Protein AF-A0A8S2X4U3-F1 (afdb_monomer_lite)

Structure (mmCIF, N/CA/C/O backbone):
data_AF-A0A8S2X4U3-F1
#
_entry.id   AF-A0A8S2X4U3-F1
#
loop_
_atom_site.group_PDB
_atom_site.id
_atom_site.type_symbol
_atom_site.label_atom_id
_atom_site.label_alt_id
_atom_site.label_comp_id
_atom_site.label_asym_id
_atom_site.label_entity_id
_atom_site.label_seq_id
_atom_site.pdbx_PDB_ins_code
_atom_site.Cartn_x
_atom_site.Cartn_y
_atom_site.Cartn_z
_atom_site.occupancy
_atom_site.B_iso_or_equiv
_atom_site.auth_seq_id
_atom_site.auth_comp_id
_atom_site.auth_asym_id
_atom_site.auth_atom_id
_atom_site.pdbx_PDB_model_num
ATOM 1 N N . ASP A 1 1 ? -10.981 -3.309 42.637 1.00 49.47 1 ASP A N 1
ATOM 2 C CA . ASP A 1 1 ? -11.668 -2.061 42.258 1.00 49.47 1 ASP A CA 1
ATOM 3 C C . ASP A 1 1 ? -12.015 -1.235 43.477 1.00 49.47 1 ASP A C 1
ATOM 5 O O . ASP A 1 1 ? -12.555 -1.769 44.438 1.00 49.47 1 ASP A O 1
ATOM 9 N N . ARG A 1 2 ? -11.637 0.047 43.474 1.00 58.66 2 ARG A N 1
ATOM 10 C CA . ARG A 1 2 ? -11.998 0.990 44.538 1.00 58.66 2 ARG A CA 1
ATOM 11 C C . ARG A 1 2 ? -13.385 1.546 44.225 1.00 58.66 2 ARG A C 1
ATOM 13 O O . ARG A 1 2 ? -13.515 2.411 43.364 1.00 58.66 2 ARG A O 1
ATOM 20 N N . LEU A 1 3 ? -14.415 1.028 44.898 1.00 64.56 3 LEU A N 1
ATOM 21 C CA . LEU A 1 3 ? -15.796 1.509 44.757 1.00 64.56 3 LEU A CA 1
ATOM 22 C C . LEU A 1 3 ? -15.982 2.922 45.342 1.00 64.56 3 LEU A C 1
ATOM 24 O O . LEU A 1 3 ? -17.054 3.493 45.197 1.00 64.56 3 LEU A O 1
ATOM 28 N N . ASP A 1 4 ? -14.954 3.525 45.944 1.00 69.25 4 ASP A N 1
ATOM 29 C CA . ASP A 1 4 ? -14.951 4.832 46.621 1.00 69.25 4 ASP A CA 1
ATOM 30 C C . ASP A 1 4 ? -15.631 5.975 45.842 1.00 69.25 4 ASP A C 1
ATOM 32 O O . ASP A 1 4 ? -16.212 6.872 46.448 1.00 69.25 4 ASP A O 1
ATOM 36 N N . ALA A 1 5 ? -15.600 5.944 44.505 1.00 74.06 5 ALA A N 1
ATOM 37 C CA . ALA A 1 5 ? -16.195 6.978 43.652 1.00 74.06 5 ALA A CA 1
ATOM 38 C C . ALA A 1 5 ? -17.676 6.738 43.284 1.00 74.06 5 ALA A C 1
ATOM 40 O O . ALA A 1 5 ? -18.306 7.594 42.660 1.00 74.06 5 ALA A O 1
ATOM 41 N N . ILE A 1 6 ? -18.248 5.585 43.644 1.00 79.31 6 ILE A N 1
ATOM 42 C CA . ILE A 1 6 ? -19.648 5.251 43.362 1.00 79.31 6 ILE A CA 1
ATOM 43 C C . ILE A 1 6 ? -20.561 5.923 44.386 1.00 79.31 6 ILE A C 1
ATOM 45 O O . ILE A 1 6 ? -20.347 5.815 45.592 1.00 79.31 6 ILE A O 1
ATOM 49 N N . VAL A 1 7 ? -21.619 6.580 43.912 1.00 83.19 7 VAL A N 1
ATOM 50 C CA . VAL A 1 7 ? -22.637 7.199 44.767 1.00 83.19 7 VAL A CA 1
ATOM 51 C C . VAL A 1 7 ? -23.973 6.496 44.582 1.00 83.19 7 VAL A C 1
ATOM 53 O O . VAL A 1 7 ? -24.470 6.374 43.464 1.00 83.19 7 VAL A O 1
ATOM 56 N N . TYR A 1 8 ? -24.589 6.098 45.694 1.00 87.56 8 TYR A N 1
ATOM 57 C CA . TYR A 1 8 ? -25.907 5.472 45.694 1.00 87.56 8 TYR A CA 1
ATOM 58 C C . TYR A 1 8 ? -26.995 6.483 46.001 1.00 87.56 8 TYR A C 1
ATOM 60 O O . TYR A 1 8 ? -27.022 7.098 47.065 1.00 87.56 8 TYR A O 1
ATOM 68 N N . ALA A 1 9 ? -27.914 6.622 45.058 1.00 86.00 9 ALA A N 1
ATOM 69 C CA . ALA A 1 9 ? -29.051 7.512 45.143 1.00 86.00 9 ALA A CA 1
ATOM 70 C C . ALA A 1 9 ? -30.348 6.701 45.233 1.00 86.00 9 ALA A C 1
ATOM 72 O O . ALA A 1 9 ? -30.702 5.961 44.316 1.00 86.00 9 ALA A O 1
ATOM 73 N N . PHE A 1 10 ? -31.078 6.863 46.332 1.00 86.75 10 PHE A N 1
ATOM 74 C CA . PHE A 1 10 ? -32.291 6.108 46.613 1.00 86.75 10 PHE A CA 1
ATOM 75 C C . PHE A 1 10 ? -33.521 6.948 46.291 1.00 86.75 10 PHE A C 1
ATOM 77 O O . PHE A 1 10 ? -33.776 7.982 46.912 1.00 86.75 10 PHE A O 1
ATOM 84 N N . THR A 1 11 ? -34.301 6.491 45.315 1.00 83.31 11 THR A N 1
ATOM 85 C CA . THR A 1 11 ? -35.554 7.138 44.912 1.00 83.31 11 THR A CA 1
ATOM 86 C C . THR A 1 11 ? -36.752 6.439 45.549 1.00 83.31 11 THR A C 1
ATOM 88 O O . THR A 1 11 ? -36.689 5.249 45.854 1.00 83.31 11 THR A O 1
ATOM 91 N N . LYS A 1 12 ? -37.862 7.165 45.742 1.00 75.81 12 LYS A N 1
ATOM 92 C CA . LYS A 1 12 ? -39.136 6.618 46.266 1.00 75.81 12 LYS A CA 1
ATOM 93 C C . LYS A 1 12 ? -39.072 6.093 47.714 1.00 75.81 12 LYS A C 1
ATOM 95 O O . LYS A 1 12 ? -39.878 5.251 48.108 1.00 75.81 12 LYS A O 1
ATOM 100 N N . TYR A 1 13 ? -38.143 6.599 48.524 1.00 74.00 13 TYR A N 1
ATOM 101 C CA . TYR A 1 13 ? -38.087 6.326 49.963 1.00 74.00 13 TYR A CA 1
ATOM 102 C C . TYR A 1 13 ? -38.696 7.480 50.755 1.00 74.00 13 TYR A C 1
ATOM 104 O O . TYR A 1 13 ? -38.438 8.642 50.458 1.00 74.00 13 TYR A O 1
ATOM 112 N N . SER A 1 14 ? -39.472 7.164 51.795 1.00 69.75 14 SER A N 1
ATOM 113 C CA . SER A 1 14 ? -39.938 8.190 52.727 1.00 69.75 14 SER A CA 1
ATOM 114 C C . SER A 1 14 ? -38.778 8.724 53.574 1.00 69.75 14 SER A C 1
ATOM 116 O O . SER A 1 14 ? -37.842 7.994 53.927 1.00 69.75 14 SER A O 1
ATOM 118 N N . GLU A 1 15 ? -38.859 9.998 53.963 1.00 67.19 15 GLU A N 1
ATOM 119 C CA . GLU A 1 15 ? -37.852 10.644 54.820 1.00 67.19 15 GLU A CA 1
ATOM 120 C C . GLU A 1 15 ? -37.625 9.882 56.136 1.00 67.19 15 GLU A C 1
ATOM 122 O O . GLU A 1 15 ? -36.499 9.784 56.615 1.00 67.19 15 GLU A O 1
ATOM 127 N N . LYS A 1 16 ? -38.665 9.222 56.658 1.00 70.19 16 LYS A N 1
ATOM 128 C CA . LYS A 1 16 ? -38.622 8.466 57.920 1.00 70.19 16 LYS A CA 1
ATOM 129 C C . LYS A 1 16 ? -37.945 7.091 57.832 1.00 70.19 16 LYS A C 1
ATOM 131 O O . LYS A 1 16 ? -37.655 6.505 58.868 1.00 70.19 16 LYS A O 1
ATOM 136 N N . LYS A 1 17 ? -37.713 6.536 56.635 1.00 79.31 17 LYS A N 1
ATOM 137 C CA . LYS A 1 17 ? -37.078 5.212 56.489 1.00 79.31 17 LYS A CA 1
ATOM 138 C C . LYS A 1 17 ? -35.558 5.310 56.602 1.00 79.31 17 LYS A C 1
ATOM 140 O O . LYS A 1 17 ? -34.937 6.046 55.837 1.00 79.31 17 LYS A O 1
ATOM 145 N N . ASN A 1 18 ? -34.953 4.542 57.503 1.00 87.50 18 ASN A N 1
ATOM 146 C CA . ASN A 1 18 ? -33.501 4.399 57.573 1.00 87.50 18 ASN A CA 1
ATOM 147 C C . ASN A 1 18 ? -33.037 3.388 56.507 1.00 87.50 18 ASN A C 1
ATOM 149 O O . ASN A 1 18 ? -33.347 2.204 56.602 1.00 87.50 18 ASN A O 1
ATOM 153 N N . ILE A 1 19 ? -32.344 3.867 55.470 1.00 89.44 19 ILE A N 1
ATOM 154 C CA . ILE A 1 19 ? -31.919 3.033 54.335 1.00 89.44 19 ILE A CA 1
ATOM 155 C C . ILE A 1 19 ? -30.777 2.099 54.732 1.00 89.44 19 ILE A C 1
ATOM 157 O O . ILE A 1 19 ? -30.810 0.930 54.358 1.00 89.44 19 ILE A O 1
ATOM 161 N N . ASN A 1 20 ? -29.825 2.577 55.533 1.00 92.62 20 ASN A N 1
ATOM 162 C CA . ASN A 1 20 ? -28.733 1.756 56.050 1.00 92.62 20 ASN A CA 1
ATOM 163 C C . ASN A 1 20 ? -29.271 0.544 56.835 1.00 92.62 20 ASN A C 1
ATOM 165 O O . ASN A 1 20 ? -28.846 -0.586 56.591 1.00 92.62 20 ASN A O 1
ATOM 169 N N . ALA A 1 21 ? -30.286 0.752 57.682 1.00 91.12 21 ALA A N 1
ATOM 170 C CA . ALA A 1 21 ? -30.945 -0.337 58.407 1.00 91.12 21 ALA A CA 1
ATOM 171 C C . ALA A 1 21 ? -31.586 -1.362 57.452 1.00 91.12 21 ALA A C 1
ATOM 173 O O . ALA A 1 21 ? -31.365 -2.559 57.596 1.00 91.12 21 ALA A O 1
ATOM 174 N N . VAL A 1 22 ? -32.300 -0.899 56.418 1.00 91.75 22 VAL A N 1
ATOM 175 C CA . VAL A 1 22 ? -32.917 -1.784 55.410 1.00 91.75 22 VAL A CA 1
ATOM 176 C C . VAL A 1 22 ? -31.867 -2.612 54.663 1.00 91.75 22 VAL A C 1
ATOM 178 O O . VAL A 1 22 ? -32.059 -3.808 54.458 1.00 91.75 22 VAL A O 1
ATOM 181 N N . LEU A 1 23 ? -30.757 -1.999 54.249 1.00 93.69 23 LEU A N 1
ATOM 182 C CA . LEU A 1 23 ? -29.677 -2.697 53.547 1.00 93.69 23 LEU A CA 1
ATOM 183 C C . LEU A 1 23 ? -28.989 -3.730 54.451 1.00 93.69 23 LEU A C 1
ATOM 185 O O . LEU A 1 23 ? -28.717 -4.851 54.017 1.00 93.69 23 LEU A O 1
ATOM 189 N N . THR A 1 24 ? -28.776 -3.377 55.718 1.00 94.94 24 THR A N 1
ATOM 190 C CA . THR A 1 24 ? -28.221 -4.274 56.739 1.00 94.94 24 THR A CA 1
ATOM 191 C C . THR A 1 24 ? -29.142 -5.468 56.986 1.00 94.94 24 THR A C 1
ATOM 193 O O . THR A 1 24 ? -28.682 -6.611 57.023 1.00 94.94 24 THR A O 1
ATOM 196 N N . ASP A 1 25 ? -30.454 -5.238 57.056 1.00 94.44 25 ASP A N 1
ATOM 197 C CA . ASP A 1 25 ? -31.447 -6.303 57.185 1.00 94.44 25 ASP A CA 1
ATOM 198 C C . ASP A 1 25 ? -31.447 -7.230 55.967 1.00 94.44 25 ASP A C 1
ATOM 200 O O . ASP A 1 25 ? -31.465 -8.450 56.126 1.00 94.44 25 ASP A O 1
ATOM 204 N N . ILE A 1 26 ? -31.362 -6.684 54.748 1.00 92.62 26 ILE A N 1
ATOM 205 C CA . ILE A 1 26 ? -31.245 -7.488 53.521 1.00 92.62 26 ILE A CA 1
ATOM 206 C C . ILE A 1 26 ? -29.993 -8.372 53.578 1.00 92.62 26 ILE A C 1
ATOM 208 O O . ILE A 1 26 ? -30.076 -9.572 53.293 1.00 92.62 26 ILE A O 1
ATOM 212 N N . LYS A 1 27 ? -28.846 -7.815 53.986 1.00 93.50 27 LYS A N 1
ATOM 213 C CA . LYS A 1 27 ? -27.595 -8.572 54.129 1.00 93.50 27 LYS A CA 1
ATOM 214 C C . LYS A 1 27 ? -27.745 -9.710 55.144 1.00 93.50 27 LYS A C 1
ATOM 216 O O . LYS A 1 27 ? -27.422 -10.855 54.836 1.00 93.50 27 LYS A O 1
ATOM 221 N N . ASN A 1 28 ? -28.307 -9.425 56.315 1.00 92.94 28 ASN A N 1
ATOM 222 C CA . ASN A 1 28 ? -28.411 -10.388 57.413 1.00 92.94 28 ASN A CA 1
ATOM 223 C C . ASN A 1 28 ? -29.470 -11.473 57.188 1.00 92.94 28 ASN A C 1
ATOM 225 O O . ASN A 1 28 ? -29.228 -12.646 57.476 1.00 92.94 28 ASN A O 1
ATOM 229 N N . TRP A 1 29 ? -30.644 -11.100 56.683 1.00 91.75 29 TRP A N 1
ATOM 230 C CA . TRP A 1 29 ? -31.788 -12.007 56.592 1.00 91.75 29 TRP A CA 1
ATOM 231 C C . TRP A 1 29 ? -31.897 -12.729 55.257 1.00 91.75 29 TRP A C 1
ATOM 233 O O . TRP A 1 29 ? -32.472 -13.816 55.225 1.00 91.75 29 TRP A O 1
ATOM 243 N N . LYS A 1 30 ? -31.343 -12.163 54.179 1.00 90.75 30 LYS A N 1
ATOM 244 C CA . LYS A 1 30 ? -31.412 -12.749 52.837 1.00 90.75 30 LYS A CA 1
ATOM 245 C C . LYS A 1 30 ? -30.048 -13.231 52.361 1.00 90.75 30 LYS A C 1
ATOM 247 O O . LYS A 1 30 ? -29.877 -14.421 52.139 1.00 90.75 30 LYS A O 1
ATOM 252 N N . VAL A 1 31 ? -29.068 -12.334 52.262 1.00 90.50 31 VAL A N 1
ATOM 253 C CA . VAL A 1 31 ? -27.769 -12.653 51.637 1.00 90.50 31 VAL A CA 1
ATOM 254 C C . VAL A 1 31 ? -26.974 -13.669 52.452 1.00 90.50 31 VAL A C 1
ATOM 256 O O . VAL A 1 31 ? -26.500 -14.653 51.904 1.00 90.50 31 VAL A O 1
ATOM 259 N N . ASN A 1 32 ? -26.889 -13.503 53.773 1.00 90.69 32 ASN A N 1
ATOM 260 C CA . ASN A 1 32 ? -26.143 -14.434 54.628 1.00 90.69 32 ASN A CA 1
ATOM 261 C C . ASN A 1 32 ? -26.774 -15.835 54.717 1.00 90.69 32 ASN A C 1
ATOM 263 O O . ASN A 1 32 ? -26.093 -16.776 55.127 1.00 90.69 32 ASN A O 1
ATOM 267 N N . LYS A 1 33 ? -28.058 -15.971 54.356 1.00 91.00 33 LYS A N 1
ATOM 268 C CA . LYS A 1 33 ? -28.815 -17.231 54.415 1.00 91.00 33 LYS A CA 1
ATOM 269 C C . LYS A 1 33 ? -28.947 -17.933 53.062 1.00 91.00 33 LYS A C 1
ATOM 271 O O . LYS A 1 33 ? -29.319 -19.101 53.038 1.00 91.00 33 LYS A O 1
ATOM 276 N N . ASP A 1 34 ? -28.649 -17.245 51.963 1.00 92.62 34 ASP A N 1
ATOM 277 C CA . ASP A 1 34 ? -28.717 -17.774 50.603 1.00 92.62 34 ASP A CA 1
ATOM 278 C C . ASP A 1 34 ? -27.299 -18.010 50.062 1.00 92.62 34 ASP A C 1
ATOM 280 O O . ASP A 1 34 ? -26.525 -17.074 49.850 1.00 92.62 34 ASP A O 1
ATOM 284 N N . GLN A 1 35 ? -26.955 -19.282 49.845 1.00 88.94 35 GLN A N 1
ATOM 285 C CA . GLN A 1 35 ? -25.628 -19.704 49.391 1.00 88.94 35 GLN A CA 1
ATOM 286 C C . GLN A 1 35 ? -25.244 -19.071 48.043 1.00 88.94 35 GLN A C 1
ATOM 288 O O . GLN A 1 35 ? -24.089 -18.683 47.870 1.00 88.94 35 GLN A O 1
ATOM 293 N N . LEU A 1 36 ? -26.195 -18.947 47.109 1.00 86.38 36 LEU A N 1
ATOM 294 C CA . LEU A 1 36 ? -25.939 -18.421 45.767 1.00 86.38 36 LEU A CA 1
ATOM 295 C C . LEU A 1 36 ? -25.619 -16.926 45.835 1.00 86.38 36 LEU A C 1
ATOM 297 O O . LEU A 1 36 ? -24.610 -16.486 45.285 1.00 86.38 36 LEU A O 1
ATOM 301 N N . LEU A 1 37 ? -26.414 -16.160 46.588 1.00 84.69 37 LEU A N 1
ATOM 302 C CA . LEU A 1 37 ? -26.177 -14.724 46.779 1.00 84.69 37 LEU A CA 1
ATOM 303 C C . LEU A 1 37 ? -24.886 -14.444 47.546 1.00 84.69 37 LEU A C 1
ATOM 305 O O . LEU A 1 37 ? -24.194 -13.475 47.252 1.00 84.69 37 LEU A O 1
ATOM 309 N N . ARG A 1 38 ? -24.544 -15.288 48.523 1.00 88.88 38 ARG A N 1
ATOM 310 C CA . ARG A 1 38 ? -23.300 -15.153 49.286 1.00 88.88 38 ARG A CA 1
ATOM 311 C C . ARG A 1 38 ? -22.058 -15.448 48.442 1.00 88.88 38 ARG A C 1
ATOM 313 O O . ARG A 1 38 ? -21.001 -14.886 48.717 1.00 88.88 38 ARG A O 1
ATOM 320 N N . SER A 1 39 ? -22.175 -16.332 47.450 1.00 88.00 39 SER A N 1
ATOM 321 C CA . SER A 1 39 ? -21.083 -16.650 46.523 1.00 88.00 39 SER A CA 1
ATOM 322 C C . SER A 1 39 ? -20.874 -15.605 45.423 1.00 88.00 39 SER A C 1
ATOM 324 O O . SER A 1 39 ? -19.800 -15.573 44.825 1.00 88.00 39 SER A O 1
ATOM 326 N N . ASP A 1 40 ? -21.854 -14.729 45.181 1.00 88.25 40 ASP A N 1
ATOM 327 C CA . ASP A 1 40 ? -21.722 -13.609 44.248 1.00 88.25 40 ASP A CA 1
ATOM 328 C C . ASP A 1 40 ? -20.910 -12.475 44.892 1.00 88.25 40 ASP A C 1
ATOM 330 O O . ASP A 1 40 ? -21.427 -11.593 45.584 1.00 88.25 40 ASP A O 1
ATOM 334 N N . THR A 1 41 ? -19.596 -12.520 44.684 1.00 87.56 41 THR A N 1
ATOM 335 C CA . THR A 1 41 ? -18.650 -11.562 45.262 1.00 87.56 41 THR A CA 1
ATOM 336 C C . THR A 1 41 ? -18.918 -10.132 44.806 1.00 87.56 41 THR A C 1
ATOM 338 O O . THR A 1 41 ? -18.810 -9.216 45.618 1.00 87.56 41 THR A O 1
ATOM 341 N N . ALA A 1 42 ? -19.322 -9.926 43.549 1.00 82.06 42 ALA A N 1
ATOM 342 C CA . ALA A 1 42 ? -19.619 -8.602 43.016 1.00 82.06 42 ALA A CA 1
ATOM 343 C C . ALA A 1 42 ? -20.845 -7.999 43.709 1.00 82.06 42 ALA A C 1
ATOM 345 O O . ALA A 1 42 ? -20.794 -6.867 44.198 1.00 82.06 42 ALA A O 1
ATOM 346 N N . PHE A 1 43 ? -21.925 -8.774 43.821 1.00 86.44 43 PHE A N 1
ATOM 347 C CA . PHE A 1 43 ? -23.128 -8.350 44.528 1.00 86.44 43 PHE A CA 1
ATOM 348 C C . PHE A 1 43 ? -22.856 -8.062 46.011 1.00 86.44 43 PHE A C 1
ATOM 350 O O . PHE A 1 43 ? -23.265 -7.016 46.523 1.00 86.44 43 PHE A O 1
ATOM 357 N N . VAL A 1 44 ? -22.128 -8.946 46.703 1.00 89.88 44 VAL A N 1
ATOM 358 C CA . VAL A 1 44 ? -21.775 -8.771 48.123 1.00 89.88 44 VAL A CA 1
ATOM 359 C C . VAL A 1 44 ? -20.907 -7.528 48.340 1.00 89.88 44 VAL A C 1
ATOM 361 O O . VAL A 1 44 ? -21.115 -6.802 49.320 1.00 89.88 44 VAL A O 1
ATOM 364 N N . SER A 1 45 ? -19.964 -7.255 47.434 1.00 89.31 45 SER A N 1
ATOM 365 C CA . SER A 1 45 ? -19.130 -6.051 47.474 1.00 89.31 45 SER A CA 1
ATOM 366 C C . SER A 1 45 ? -19.955 -4.780 47.288 1.00 89.31 45 SER A C 1
ATOM 368 O O . SER A 1 45 ? -19.820 -3.862 48.092 1.00 89.31 45 SER A O 1
ATOM 370 N N . VAL A 1 46 ? -20.857 -4.742 46.303 1.00 89.69 46 VAL A N 1
ATOM 371 C CA . VAL A 1 46 ? -21.748 -3.591 46.076 1.00 89.69 46 VAL A CA 1
ATOM 372 C C . VAL A 1 46 ? -22.667 -3.360 47.274 1.00 89.69 46 VAL A C 1
ATOM 374 O O . VAL A 1 46 ? -22.793 -2.233 47.743 1.00 89.69 46 VAL A O 1
ATOM 377 N N . LEU A 1 47 ? -23.286 -4.415 47.812 1.00 92.25 47 LEU A N 1
ATOM 378 C CA . LEU A 1 47 ? -24.173 -4.287 48.968 1.00 92.25 47 LEU A CA 1
ATOM 379 C C . LEU A 1 47 ? -23.427 -3.790 50.213 1.00 92.25 47 LEU A C 1
ATOM 381 O O . LEU A 1 47 ? -23.972 -2.991 50.969 1.00 92.25 47 LEU A O 1
ATOM 385 N N . SER A 1 48 ? -22.195 -4.250 50.429 1.00 91.88 48 SER A N 1
ATOM 386 C CA . SER A 1 48 ? -21.378 -3.785 51.556 1.00 91.88 48 SER A CA 1
ATOM 387 C C . SER A 1 48 ? -20.998 -2.311 51.390 1.00 91.88 48 SER A C 1
ATOM 389 O O . SER A 1 48 ? -21.234 -1.532 52.303 1.00 91.88 48 SER A O 1
ATOM 391 N N . ASP A 1 49 ? -20.568 -1.901 50.195 1.00 90.19 49 ASP A N 1
ATOM 392 C CA . ASP A 1 49 ? -20.264 -0.497 49.885 1.00 90.19 49 ASP A CA 1
ATOM 393 C C . ASP A 1 49 ? -21.503 0.418 50.012 1.00 90.19 49 ASP A C 1
ATOM 395 O O . ASP A 1 49 ? -21.405 1.557 50.471 1.00 90.19 49 ASP A O 1
ATOM 399 N N . MET A 1 50 ? -22.701 -0.075 49.666 1.00 91.38 50 MET A N 1
ATOM 400 C CA . MET A 1 50 ? -23.961 0.638 49.915 1.00 91.38 50 MET A CA 1
ATOM 401 C C . MET A 1 50 ? -24.236 0.836 51.410 1.00 91.38 50 MET A C 1
ATOM 403 O O . MET A 1 50 ? -24.699 1.909 51.801 1.00 91.38 50 MET A O 1
ATOM 407 N N . ILE A 1 51 ? -23.993 -0.182 52.242 1.00 92.50 51 ILE A N 1
ATOM 408 C CA . ILE A 1 51 ? -24.185 -0.099 53.698 1.00 92.50 51 ILE A CA 1
ATOM 409 C C . ILE A 1 51 ? -23.230 0.945 54.275 1.00 92.50 51 ILE A C 1
ATOM 411 O O . ILE A 1 51 ? -23.702 1.908 54.879 1.00 92.50 51 ILE A O 1
ATOM 415 N N . ASP A 1 52 ? -21.934 0.820 53.991 1.00 89.94 52 ASP A N 1
ATOM 416 C CA . ASP A 1 52 ? -20.894 1.704 54.525 1.00 89.94 52 ASP A CA 1
ATOM 417 C C . ASP A 1 52 ? -21.175 3.173 54.156 1.00 89.94 52 ASP A C 1
ATOM 419 O O . ASP A 1 52 ? -21.208 4.061 55.007 1.00 89.94 52 ASP A O 1
ATOM 423 N N . LYS A 1 53 ? -21.511 3.452 52.890 1.00 87.38 53 LYS A N 1
ATOM 424 C CA . LYS A 1 53 ? -21.790 4.830 52.441 1.00 87.38 53 LYS A CA 1
ATOM 425 C C . LYS A 1 53 ? -23.093 5.408 52.980 1.00 87.38 53 LYS A C 1
ATOM 427 O O . LYS A 1 53 ? -23.221 6.628 53.080 1.00 87.38 53 LYS A O 1
ATOM 432 N N . THR A 1 54 ? -24.072 4.566 53.305 1.00 89.12 54 THR A N 1
ATOM 433 C CA . THR A 1 54 ? -25.350 5.036 53.861 1.00 89.12 54 THR A CA 1
ATOM 434 C C . THR A 1 54 ? -25.308 5.262 55.368 1.00 89.12 54 THR A C 1
ATOM 436 O O . THR A 1 54 ? -26.228 5.910 55.873 1.00 89.12 54 THR A O 1
ATOM 439 N N . GLU A 1 55 ? -24.265 4.792 56.061 1.00 85.69 55 GLU A N 1
ATOM 440 C CA . GLU A 1 55 ? -24.040 5.030 57.492 1.00 85.69 55 GLU A CA 1
ATOM 441 C C . GLU A 1 55 ? -23.796 6.518 57.780 1.00 85.69 55 GLU A C 1
ATOM 443 O O . GLU A 1 55 ? -24.466 7.107 58.627 1.00 85.69 55 GLU A O 1
ATOM 448 N N . GLU A 1 56 ? -22.910 7.157 57.012 1.00 73.25 56 GLU A N 1
ATOM 449 C CA . GLU A 1 56 ? -22.592 8.578 57.189 1.00 73.25 56 GLU A CA 1
ATOM 450 C C . GLU A 1 56 ? -23.549 9.505 56.431 1.00 73.25 56 GLU A C 1
ATOM 452 O O . GLU A 1 56 ? -23.944 10.557 56.938 1.00 73.25 56 GLU A O 1
ATOM 457 N N . ASN A 1 57 ? -23.911 9.158 55.189 1.00 74.50 57 ASN A N 1
ATOM 458 C CA . ASN A 1 57 ? -24.684 10.038 54.314 1.00 74.50 57 ASN A CA 1
ATOM 459 C C . ASN A 1 57 ? -25.601 9.259 53.365 1.00 74.50 57 ASN A C 1
ATOM 461 O O . ASN A 1 57 ? -25.186 8.722 52.343 1.00 74.50 57 ASN A O 1
ATOM 465 N N . THR A 1 58 ? -26.908 9.293 53.627 1.00 81.94 58 THR A N 1
ATOM 466 C CA . THR A 1 58 ? -27.898 8.727 52.702 1.00 81.94 58 THR A CA 1
ATOM 467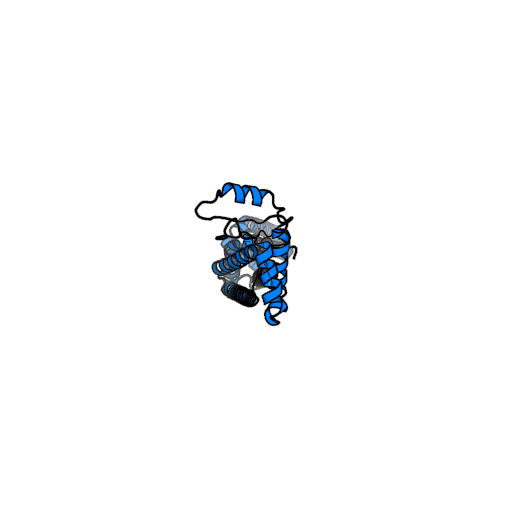 C C . THR A 1 58 ? -28.367 9.770 51.676 1.00 81.94 58 THR A C 1
ATOM 469 O O . THR A 1 58 ? -28.910 10.821 52.033 1.00 81.94 58 THR A O 1
ATOM 472 N N . TYR A 1 59 ? -28.243 9.464 50.380 1.00 81.50 59 TYR A N 1
ATOM 473 C CA . TYR A 1 59 ? -28.808 10.289 49.306 1.00 81.50 59 TYR A CA 1
ATOM 474 C C . TYR A 1 59 ? -30.226 9.833 48.952 1.00 81.50 59 TYR A C 1
ATOM 476 O O . TYR A 1 59 ? -30.422 8.967 48.102 1.00 81.50 59 TYR A O 1
ATOM 484 N N . LYS A 1 60 ? -31.231 10.435 49.592 1.00 84.25 60 LYS A N 1
ATOM 485 C CA . LYS A 1 60 ? -32.638 10.274 49.204 1.00 84.25 60 LYS A CA 1
ATOM 486 C C . LYS A 1 60 ? -33.012 11.313 48.158 1.00 84.25 60 LYS A C 1
ATOM 488 O O . LYS A 1 60 ? -32.682 12.489 48.309 1.00 84.25 60 LYS A O 1
ATOM 493 N N . ILE A 1 61 ? -33.690 10.877 47.104 1.00 78.50 61 ILE A N 1
ATOM 494 C CA . ILE A 1 61 ? -34.164 11.759 46.040 1.00 78.50 61 ILE A CA 1
ATOM 495 C C . ILE A 1 61 ? -35.664 11.557 45.865 1.00 78.50 61 ILE A C 1
ATOM 497 O O . ILE A 1 61 ? -36.123 10.452 45.566 1.00 78.50 61 ILE A O 1
ATOM 501 N N . ASP A 1 62 ? -36.411 12.651 45.976 1.00 78.56 62 ASP A N 1
ATOM 502 C CA . ASP A 1 62 ? -37.750 12.746 45.409 1.00 78.56 62 ASP A CA 1
ATOM 503 C C . ASP A 1 62 ? -37.628 13.257 43.960 1.00 78.56 62 ASP A C 1
ATOM 505 O O . ASP A 1 62 ? -37.261 14.417 43.747 1.00 78.56 62 ASP A O 1
ATOM 509 N N . PRO A 1 63 ? -37.876 12.411 42.944 1.00 69.94 63 PRO A N 1
ATOM 510 C CA . PRO A 1 63 ? -37.726 12.809 41.547 1.00 69.94 63 PRO A CA 1
ATOM 511 C C . PRO A 1 63 ? -38.791 13.817 41.079 1.00 69.94 63 PRO A C 1
ATOM 513 O O . PRO A 1 63 ? -38.577 14.479 40.059 1.00 69.94 63 PRO A O 1
ATOM 516 N N . ILE A 1 64 ? -39.915 13.939 41.795 1.00 74.31 64 ILE A N 1
ATOM 517 C CA . ILE A 1 64 ? -41.061 14.776 41.417 1.00 74.31 64 ILE A CA 1
ATOM 518 C C . ILE A 1 64 ? -41.018 16.108 42.169 1.00 74.31 64 ILE A C 1
ATOM 520 O O . ILE A 1 64 ? -41.127 17.162 41.544 1.00 74.31 64 ILE A O 1
ATOM 524 N N . HIS A 1 65 ? -40.817 16.072 43.489 1.00 77.75 65 HIS A N 1
ATOM 525 C CA . HIS A 1 65 ? -40.910 17.258 44.351 1.00 77.75 65 HIS A CA 1
ATOM 526 C C . HIS A 1 65 ? -39.581 17.679 44.998 1.00 77.75 65 HIS A C 1
ATOM 528 O O . HIS A 1 65 ? -39.530 18.689 45.698 1.00 77.75 65 HIS A O 1
ATOM 534 N N . GLY A 1 66 ? -38.492 16.938 44.774 1.00 71.56 66 GLY A N 1
ATOM 535 C CA . GLY A 1 66 ? -37.195 17.217 45.388 1.00 71.56 66 GLY A CA 1
ATOM 536 C C . GLY A 1 66 ? -36.409 18.344 44.710 1.00 71.56 66 GLY A C 1
ATOM 537 O O . GLY A 1 66 ? -36.425 18.505 43.487 1.00 71.56 66 GLY A O 1
ATOM 538 N N . ASP A 1 67 ? -35.629 19.094 45.498 1.00 77.50 67 ASP A N 1
ATOM 539 C CA . ASP A 1 67 ? -34.678 20.072 44.956 1.00 77.50 67 ASP A CA 1
ATOM 540 C C . ASP A 1 67 ? -33.464 19.362 44.330 1.00 77.50 67 ASP A C 1
ATOM 542 O O . ASP A 1 67 ? -32.499 18.972 44.998 1.00 77.50 67 ASP A O 1
ATOM 546 N N . ARG A 1 68 ? -33.487 19.259 42.998 1.00 74.06 68 ARG A N 1
ATOM 547 C CA . ARG A 1 68 ? -32.410 18.689 42.172 1.00 74.06 68 ARG A CA 1
ATOM 548 C C . ARG A 1 68 ? -31.053 19.355 42.427 1.00 74.06 68 ARG A C 1
ATOM 550 O O . ARG A 1 68 ? -30.015 18.701 42.314 1.00 74.06 68 ARG A O 1
ATOM 557 N N . LYS A 1 69 ? -31.025 20.637 42.817 1.00 80.19 69 LYS A N 1
ATOM 558 C CA . LYS A 1 69 ? -29.775 21.363 43.095 1.00 80.19 69 LYS A CA 1
ATOM 559 C C . LYS A 1 69 ? -29.071 20.835 44.340 1.00 80.19 69 LYS A C 1
ATOM 561 O O . LYS A 1 69 ? -27.857 21.001 44.437 1.00 80.19 69 LYS A O 1
ATOM 566 N N . ILE A 1 70 ? -29.790 20.242 45.297 1.00 76.94 70 ILE A N 1
ATOM 567 C CA . ILE A 1 70 ? -29.187 19.654 46.504 1.00 76.94 70 ILE A CA 1
ATOM 568 C C . ILE A 1 70 ? -28.384 18.410 46.130 1.00 76.94 70 ILE A C 1
ATOM 570 O O . ILE A 1 70 ? -27.237 18.287 46.554 1.00 76.94 70 ILE A O 1
ATOM 574 N N . LEU A 1 71 ? -28.942 17.531 45.292 1.00 75.50 71 LEU A N 1
ATOM 575 C CA . LEU A 1 71 ? -28.243 16.338 44.811 1.00 75.50 71 LEU A CA 1
ATOM 576 C C . LEU A 1 71 ? -26.974 16.708 44.040 1.00 75.50 71 LEU A C 1
ATOM 578 O O . LEU A 1 71 ? -25.904 16.205 44.357 1.00 75.50 71 LEU A O 1
ATOM 582 N N . ILE A 1 72 ? -27.070 17.636 43.084 1.00 80.00 72 ILE A N 1
ATOM 583 C CA . ILE A 1 72 ? -25.907 18.075 42.299 1.00 80.00 72 ILE A CA 1
ATOM 584 C C . ILE A 1 72 ? -24.835 18.706 43.199 1.00 80.00 72 ILE A C 1
ATOM 586 O O . ILE A 1 72 ? -23.653 18.411 43.043 1.00 80.00 72 ILE A O 1
ATOM 590 N N . ARG A 1 73 ? -25.222 19.542 44.175 1.00 81.94 73 ARG A N 1
ATOM 591 C CA . ARG A 1 73 ? -24.281 20.114 45.156 1.00 81.94 73 ARG A CA 1
ATOM 592 C C . ARG A 1 73 ? -23.588 19.036 45.986 1.00 81.94 73 ARG A C 1
ATOM 594 O O . ARG A 1 73 ? -22.409 19.183 46.287 1.00 81.94 73 ARG A O 1
ATOM 601 N N . LYS A 1 74 ? -24.312 17.980 46.353 1.00 76.38 74 LYS A N 1
ATOM 602 C CA . LYS A 1 74 ? -23.775 16.841 47.097 1.00 76.38 74 LYS A CA 1
ATOM 603 C C . LYS A 1 74 ? -22.822 15.996 46.241 1.00 76.38 74 LYS A C 1
ATOM 605 O O . LYS A 1 74 ? -21.713 15.748 46.689 1.00 76.38 74 LYS A O 1
ATOM 610 N N . LEU A 1 75 ? -23.198 15.659 45.005 1.00 77.75 75 LEU A N 1
ATOM 611 C CA . LEU A 1 75 ? -22.353 14.915 44.058 1.00 77.75 75 LEU A CA 1
ATOM 612 C C . LEU A 1 75 ? -21.050 15.656 43.731 1.00 77.75 75 LEU A C 1
ATOM 614 O O . LEU A 1 75 ? -19.995 15.042 43.653 1.00 77.75 75 LEU A O 1
ATOM 618 N N . LYS A 1 76 ? -21.094 16.991 43.615 1.00 80.75 76 LYS A N 1
ATOM 619 C CA . LYS A 1 76 ? -19.894 17.824 43.412 1.00 80.75 76 LYS A CA 1
ATOM 620 C C . LYS A 1 76 ? -18.889 17.777 44.569 1.00 80.75 76 LYS A C 1
ATOM 622 O O . LYS A 1 76 ? -17.751 18.189 44.380 1.00 80.75 76 LYS A O 1
ATOM 627 N N . ARG A 1 77 ? -19.309 17.350 45.764 1.00 79.38 77 ARG A N 1
ATOM 628 C CA . ARG A 1 77 ? -18.434 17.202 46.939 1.00 79.38 77 ARG A CA 1
ATOM 629 C C . ARG A 1 77 ? -17.839 15.800 47.048 1.00 79.38 77 ARG A C 1
ATOM 631 O O . ARG A 1 77 ? -16.943 15.600 47.861 1.00 79.38 77 ARG A O 1
ATOM 638 N N . THR A 1 78 ? -18.333 14.843 46.265 1.00 76.56 78 THR A N 1
ATOM 639 C CA . THR A 1 78 ? -17.792 13.487 46.237 1.00 76.56 78 THR A CA 1
ATOM 640 C C . THR A 1 78 ? -16.438 13.490 45.538 1.00 76.56 78 THR A C 1
ATOM 642 O O . THR A 1 78 ? -16.238 14.183 44.539 1.00 76.56 78 THR A O 1
ATOM 645 N N . LYS A 1 79 ? -15.496 12.706 46.064 1.00 77.12 79 LYS A N 1
ATOM 646 C CA . LYS A 1 79 ? -14.190 12.519 45.440 1.00 77.12 79 LYS A CA 1
ATOM 647 C C . LYS A 1 79 ? -14.383 11.814 44.093 1.00 77.12 79 LYS A C 1
ATOM 649 O O . LYS A 1 79 ? -14.910 10.706 44.043 1.00 77.12 79 LYS A O 1
ATOM 654 N N . GLY A 1 80 ? -13.994 12.479 43.009 1.00 75.56 80 GLY A N 1
ATOM 655 C CA . GLY A 1 80 ? -14.011 11.878 41.677 1.00 75.56 80 GLY A CA 1
ATOM 656 C C . GLY A 1 80 ? -12.996 10.741 41.556 1.00 75.56 80 GLY A C 1
ATOM 657 O O . GLY A 1 80 ? -12.079 10.619 42.373 1.00 75.56 80 GLY A O 1
ATOM 658 N N . ILE A 1 81 ? -13.143 9.929 40.509 1.00 78.69 81 ILE A N 1
ATOM 659 C CA . ILE A 1 81 ? -12.111 8.968 40.118 1.00 78.69 81 ILE A CA 1
ATOM 660 C C . ILE A 1 81 ? -10.869 9.771 39.727 1.00 78.69 81 ILE A C 1
ATOM 662 O O . ILE A 1 81 ? -10.912 10.586 38.807 1.00 78.69 81 ILE A O 1
ATOM 666 N N . GLN A 1 82 ? -9.783 9.578 40.470 1.00 69.62 82 GLN A N 1
ATOM 667 C CA . GLN A 1 82 ? -8.488 10.162 40.151 1.00 69.62 82 GLN A CA 1
ATOM 668 C C . GLN A 1 82 ? -7.920 9.319 39.000 1.00 69.62 82 GLN A C 1
ATOM 670 O O . GLN A 1 82 ? -7.666 8.139 39.215 1.00 69.62 82 GLN A O 1
ATOM 675 N N . TYR A 1 83 ? -7.819 9.903 37.800 1.00 74.62 83 TYR A N 1
ATOM 676 C CA . TYR A 1 83 ? -7.445 9.233 36.537 1.00 74.62 83 TYR A CA 1
ATOM 677 C C . TYR A 1 83 ? -8.525 8.278 35.983 1.00 74.62 83 TYR A C 1
ATOM 679 O O . TYR A 1 83 ? -8.364 7.056 35.990 1.00 74.62 83 TYR A O 1
ATOM 687 N N . PRO A 1 84 ? -9.679 8.802 35.521 1.00 71.38 84 PRO A N 1
ATOM 688 C CA . PRO A 1 84 ? -10.756 7.981 34.959 1.00 71.38 84 PRO A CA 1
ATOM 689 C C . PRO A 1 84 ? -10.311 7.105 33.779 1.00 71.38 84 PRO A C 1
ATOM 691 O O . PRO A 1 84 ? -10.845 6.013 33.614 1.00 71.38 84 PRO A O 1
ATOM 694 N N . GLU A 1 85 ? -9.324 7.538 33.002 1.00 67.25 85 GLU A N 1
ATOM 695 C CA . GLU A 1 85 ? -8.698 6.790 31.909 1.00 67.25 85 GLU A CA 1
ATOM 696 C C . GLU A 1 85 ? -8.012 5.488 32.356 1.00 67.25 85 GLU A C 1
ATOM 698 O O . GLU A 1 85 ? -7.930 4.540 31.578 1.00 67.25 85 GLU A O 1
ATOM 703 N N . GLU A 1 86 ? -7.564 5.398 33.612 1.00 68.25 86 GLU A N 1
ATOM 704 C CA . GLU A 1 86 ? -6.959 4.177 34.161 1.00 68.25 86 GLU A CA 1
ATOM 705 C C . GLU A 1 86 ? -8.014 3.165 34.634 1.00 68.25 86 GLU A C 1
ATOM 707 O O . GLU A 1 86 ? -7.756 1.955 34.675 1.00 68.25 86 GLU A O 1
ATOM 712 N N . VAL A 1 87 ? -9.206 3.660 34.987 1.00 65.06 87 VAL A N 1
ATOM 713 C CA . VAL A 1 87 ? -10.304 2.883 35.585 1.00 65.06 87 VAL A CA 1
ATOM 714 C C . VAL A 1 87 ? -11.312 2.431 34.533 1.00 65.06 87 VAL A C 1
ATOM 716 O O . VAL A 1 87 ? -11.746 1.279 34.544 1.00 65.06 87 VAL A O 1
ATOM 719 N N . PHE A 1 88 ? -11.671 3.305 33.595 1.00 66.62 88 PHE A N 1
ATOM 720 C CA . PHE A 1 88 ? -12.530 2.961 32.471 1.00 66.62 88 PHE A CA 1
ATOM 721 C C . PHE A 1 88 ? -11.680 2.416 31.335 1.00 66.62 88 PHE A C 1
ATOM 723 O O . PHE A 1 88 ? -11.231 3.144 30.453 1.00 66.62 88 PHE A O 1
ATOM 730 N N . ARG A 1 89 ? -11.474 1.102 31.350 1.00 61.84 89 ARG A N 1
ATOM 731 C CA . ARG A 1 89 ? -10.890 0.409 30.205 1.00 61.84 89 ARG A CA 1
ATOM 732 C C . ARG A 1 89 ? -11.979 0.113 29.193 1.00 61.84 89 ARG A C 1
ATOM 734 O O . ARG A 1 89 ? -13.076 -0.315 29.555 1.00 61.84 89 ARG A O 1
ATOM 741 N N . PHE A 1 90 ? -11.654 0.311 27.921 1.00 65.75 90 PHE A N 1
ATOM 742 C CA . PHE A 1 90 ? -12.441 -0.258 26.844 1.00 65.75 90 PHE A CA 1
ATOM 743 C C . PHE A 1 90 ? -12.522 -1.772 27.083 1.00 65.75 90 PHE A C 1
ATOM 745 O O . PHE A 1 90 ? -11.503 -2.457 27.148 1.00 65.75 90 PHE A O 1
ATOM 752 N N . SER A 1 91 ? -13.732 -2.275 27.329 1.00 69.94 91 SER A N 1
ATOM 753 C CA . SER A 1 91 ? -13.964 -3.697 27.564 1.00 69.94 91 SER A CA 1
ATOM 754 C C . SER A 1 91 ? -14.768 -4.242 26.399 1.00 69.94 91 SER A C 1
ATOM 756 O O . SER A 1 91 ? -15.832 -3.725 26.057 1.00 69.94 91 SER A O 1
ATOM 758 N N . MET A 1 92 ? -14.217 -5.266 25.764 1.00 78.62 92 MET A N 1
ATOM 759 C CA . MET A 1 92 ? -14.822 -5.947 24.636 1.00 78.62 92 MET A CA 1
ATOM 760 C C . MET A 1 92 ? -15.110 -7.383 25.063 1.00 78.62 92 MET A C 1
ATOM 762 O O . MET A 1 92 ? -14.224 -8.053 25.598 1.00 78.62 92 MET A O 1
ATOM 766 N N . SER A 1 93 ? -16.335 -7.867 24.845 1.00 85.06 93 SER A N 1
ATOM 767 C CA . SER A 1 93 ? -16.626 -9.287 25.061 1.00 85.06 93 SER A CA 1
ATOM 768 C C . SER A 1 93 ? -15.7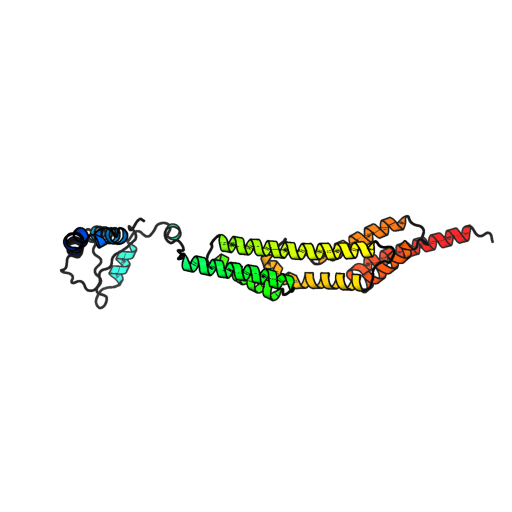76 -10.142 24.115 1.00 85.06 93 SER A C 1
ATOM 770 O O . SER A 1 93 ? -15.369 -9.689 23.041 1.00 85.06 93 SER A O 1
ATOM 772 N N . GLY A 1 94 ? -15.521 -11.399 24.488 1.00 85.38 94 GLY A N 1
ATOM 773 C CA . GLY A 1 94 ? -14.786 -12.328 23.623 1.00 85.38 94 GLY A CA 1
ATOM 774 C C . GLY A 1 94 ? -15.446 -12.503 22.248 1.00 85.38 94 GLY A C 1
ATOM 775 O O . GLY A 1 94 ? -14.753 -12.570 21.238 1.00 85.38 94 GLY A O 1
ATOM 776 N N . GLU A 1 95 ? -16.779 -12.490 22.198 1.00 89.56 95 GLU A N 1
ATOM 777 C CA . GLU A 1 95 ? -17.575 -12.585 20.967 1.00 89.56 95 GLU A CA 1
ATOM 778 C C . GLU A 1 95 ? -17.383 -11.367 20.056 1.00 89.56 95 GLU A C 1
ATOM 780 O O . GLU A 1 95 ? -17.147 -11.514 18.852 1.00 89.56 95 GLU A O 1
ATOM 785 N N . THR A 1 96 ? -17.420 -10.158 20.626 1.00 87.19 96 THR A N 1
ATOM 786 C CA . THR A 1 96 ? -17.152 -8.928 19.876 1.00 87.19 96 THR A CA 1
ATOM 787 C C . THR A 1 96 ? -15.701 -8.911 19.393 1.00 87.19 96 THR A C 1
ATOM 789 O O . THR A 1 96 ? -15.458 -8.604 18.228 1.00 87.19 96 THR A O 1
ATOM 792 N N . ARG A 1 97 ? -14.740 -9.347 20.223 1.00 89.94 97 ARG A N 1
ATOM 793 C CA . ARG A 1 97 ? -13.320 -9.449 19.834 1.00 89.94 97 ARG A CA 1
ATOM 794 C C . ARG A 1 97 ? -13.116 -10.404 18.674 1.00 89.94 97 ARG A C 1
ATOM 796 O O . ARG A 1 97 ? -12.439 -10.050 17.714 1.00 89.94 97 ARG A O 1
ATOM 803 N N . ALA A 1 98 ? -13.732 -11.580 18.730 1.00 90.56 98 ALA A N 1
ATOM 804 C CA . ALA A 1 98 ? -13.672 -12.552 17.648 1.00 90.56 98 ALA A CA 1
ATOM 805 C C . ALA A 1 98 ? -14.297 -12.007 16.354 1.00 90.56 98 ALA A C 1
ATOM 807 O O . ALA A 1 98 ? -13.743 -12.190 15.271 1.00 90.56 98 ALA A O 1
ATOM 808 N N . SER A 1 99 ? -15.421 -11.295 16.458 1.00 93.62 99 SER A N 1
ATOM 809 C CA . SER A 1 99 ? -16.102 -10.703 15.301 1.00 93.62 99 SER A CA 1
ATOM 810 C C . SER A 1 99 ? -15.249 -9.632 14.620 1.00 93.62 99 SER A C 1
ATOM 812 O O . SER A 1 99 ? -15.117 -9.637 13.397 1.00 93.62 99 SER A O 1
ATOM 814 N N . ILE A 1 100 ? -14.612 -8.764 15.406 1.00 93.38 100 ILE A N 1
ATOM 815 C CA . ILE A 1 100 ? -13.737 -7.705 14.890 1.00 93.38 100 ILE A CA 1
ATOM 816 C C . ILE A 1 100 ? -12.452 -8.300 14.319 1.00 93.38 100 ILE A C 1
ATOM 818 O O . ILE A 1 100 ? -12.041 -7.918 13.229 1.00 93.38 100 ILE A O 1
ATOM 822 N N . ALA A 1 101 ? -11.857 -9.293 14.983 1.00 94.38 101 ALA A N 1
ATOM 823 C CA . ALA A 1 101 ? -10.711 -10.014 14.437 1.00 94.38 101 ALA A CA 1
ATOM 824 C C . ALA A 1 101 ? -11.039 -10.653 13.075 1.00 94.38 101 ALA A C 1
ATOM 826 O O . ALA A 1 101 ? -10.250 -10.542 12.140 1.00 94.38 101 ALA A O 1
ATOM 827 N N . ASN A 1 102 ? -12.220 -11.261 12.930 1.00 95.94 102 ASN A N 1
ATOM 828 C CA . ASN A 1 102 ? -12.667 -11.823 11.655 1.00 95.94 102 ASN A CA 1
ATOM 829 C C . ASN A 1 102 ? -12.864 -10.754 10.571 1.00 95.94 102 ASN A C 1
ATOM 831 O O . ASN A 1 102 ? -12.508 -11.003 9.421 1.00 95.94 102 ASN A O 1
ATOM 835 N N . HIS A 1 103 ? -13.422 -9.589 10.915 1.00 94.44 103 HIS A N 1
ATOM 836 C CA . HIS A 1 103 ? -13.548 -8.452 9.993 1.00 94.44 103 HIS A CA 1
ATOM 837 C C . HIS A 1 103 ? -12.174 -7.986 9.504 1.00 94.44 103 HIS A C 1
ATOM 839 O O . HIS A 1 103 ? -11.904 -8.014 8.309 1.00 94.44 103 HIS A O 1
ATOM 845 N N . VAL A 1 104 ? -11.251 -7.739 10.435 1.00 96.69 104 VAL A N 1
ATOM 846 C CA . VAL A 1 104 ? -9.872 -7.333 10.136 1.00 96.69 104 VAL A CA 1
ATOM 847 C C . VAL A 1 104 ? -9.168 -8.328 9.206 1.00 96.69 104 VAL A C 1
ATOM 849 O O . VAL A 1 104 ? -8.503 -7.927 8.254 1.00 96.69 104 VAL A O 1
ATOM 852 N N . GLN A 1 105 ? -9.320 -9.639 9.426 1.00 95.88 105 GLN A N 1
ATOM 853 C CA . GLN A 1 105 ? -8.724 -10.639 8.529 1.00 95.88 105 GLN A CA 1
ATOM 854 C C . GLN A 1 105 ? -9.338 -10.622 7.122 1.00 95.88 105 GLN A C 1
ATOM 856 O O . GLN A 1 105 ? -8.620 -10.826 6.140 1.00 95.88 105 GLN A O 1
ATOM 861 N N . LYS A 1 106 ? -10.646 -10.365 7.001 1.00 96.00 106 LYS A N 1
ATOM 862 C CA . LYS A 1 106 ? -11.306 -10.221 5.696 1.00 96.00 106 LYS A CA 1
ATOM 863 C C . LYS A 1 106 ? -10.805 -8.993 4.950 1.00 96.00 106 LYS A C 1
ATOM 865 O O . LYS A 1 106 ? -10.546 -9.101 3.752 1.00 96.00 106 LYS A O 1
ATOM 870 N N . ASP A 1 107 ? -10.607 -7.875 5.637 1.00 95.81 107 ASP A N 1
ATOM 871 C CA . ASP A 1 107 ? -10.072 -6.661 5.019 1.00 95.81 107 ASP A CA 1
ATOM 872 C C . ASP A 1 107 ? -8.641 -6.880 4.540 1.00 95.81 107 ASP A C 1
ATOM 874 O O . ASP A 1 107 ? -8.332 -6.592 3.387 1.00 95.81 107 ASP A O 1
ATOM 878 N N . LYS A 1 108 ? -7.786 -7.513 5.358 1.00 96.12 108 LYS A N 1
ATOM 879 C CA . LYS A 1 108 ? -6.430 -7.906 4.935 1.00 96.12 108 LYS A CA 1
ATOM 880 C C . LYS A 1 108 ? -6.448 -8.746 3.661 1.00 96.12 108 LYS A C 1
ATOM 882 O O . LYS A 1 108 ? -5.683 -8.491 2.732 1.00 96.12 108 LYS A O 1
ATOM 887 N N . PHE A 1 109 ? -7.312 -9.758 3.605 1.00 95.50 109 PHE A N 1
ATOM 888 C CA . PHE A 1 109 ? -7.442 -10.598 2.417 1.00 95.50 109 PHE A CA 1
ATOM 889 C C . PHE A 1 109 ? -7.926 -9.792 1.205 1.00 95.50 109 PHE A C 1
ATOM 891 O O . PHE A 1 109 ? -7.392 -9.933 0.104 1.00 95.50 109 PHE A O 1
ATOM 898 N N . SER A 1 110 ? -8.893 -8.903 1.417 1.00 96.81 110 SER A N 1
ATOM 899 C CA . SER A 1 110 ? -9.459 -8.059 0.367 1.00 96.81 110 SER A CA 1
ATOM 900 C C . SER A 1 110 ? -8.442 -7.054 -0.174 1.00 96.81 110 SER A C 1
ATOM 902 O O . SER A 1 110 ? -8.379 -6.864 -1.387 1.00 96.81 110 SER A O 1
ATOM 904 N N . ILE A 1 111 ? -7.574 -6.503 0.681 1.00 96.56 111 ILE A N 1
ATOM 905 C CA . ILE A 1 111 ? -6.419 -5.688 0.284 1.00 96.56 111 ILE A CA 1
ATOM 906 C C . ILE A 1 111 ? -5.495 -6.491 -0.628 1.00 96.56 111 ILE A C 1
ATOM 908 O O . ILE A 1 111 ? -5.179 -6.039 -1.726 1.00 96.56 111 ILE A O 1
ATOM 912 N N . ILE A 1 112 ? -5.096 -7.702 -0.224 1.00 94.06 112 ILE A N 1
ATOM 913 C CA . ILE A 1 112 ? -4.208 -8.556 -1.032 1.00 94.06 112 ILE A CA 1
ATOM 914 C C . ILE A 1 112 ? -4.827 -8.828 -2.409 1.00 94.06 112 ILE A C 1
ATOM 916 O O . ILE A 1 112 ? -4.148 -8.741 -3.435 1.00 94.06 112 ILE A O 1
ATOM 920 N N . CYS A 1 113 ? -6.121 -9.142 -2.453 1.00 95.12 113 CYS A N 1
ATOM 921 C CA . CYS A 1 113 ? -6.842 -9.328 -3.705 1.00 95.12 113 CYS A CA 1
ATOM 922 C C . CYS A 1 113 ? -6.874 -8.045 -4.544 1.00 95.12 113 CYS A C 1
ATOM 924 O O . CYS A 1 113 ? -6.595 -8.109 -5.740 1.00 95.12 113 CYS A O 1
ATOM 926 N N . ALA A 1 114 ? -7.173 -6.892 -3.949 1.00 95.50 114 ALA A N 1
ATOM 927 C CA . ALA A 1 114 ? -7.244 -5.615 -4.651 1.00 95.50 114 ALA A CA 1
ATOM 928 C C . ALA A 1 114 ? -5.886 -5.208 -5.249 1.00 95.50 114 ALA A C 1
ATOM 930 O O . ALA A 1 114 ? -5.833 -4.830 -6.420 1.00 95.50 114 ALA A O 1
ATOM 931 N N . VAL A 1 115 ? -4.789 -5.395 -4.505 1.00 93.38 115 VAL A N 1
ATOM 932 C CA . VAL A 1 115 ? -3.413 -5.169 -4.986 1.00 93.38 115 VAL A CA 1
ATOM 933 C C . VAL A 1 115 ? -3.116 -6.025 -6.215 1.00 93.38 115 VAL A C 1
ATOM 935 O O . VAL A 1 115 ? -2.642 -5.508 -7.225 1.00 93.38 115 VAL A O 1
ATOM 938 N N . LYS A 1 116 ? -3.444 -7.324 -6.176 1.00 90.94 116 LYS A N 1
ATOM 939 C CA . LYS A 1 116 ? -3.221 -8.236 -7.315 1.00 90.94 116 LYS A CA 1
ATOM 940 C C . LYS A 1 116 ? -3.957 -7.802 -8.583 1.00 90.94 116 LYS A C 1
ATOM 942 O O . LYS A 1 116 ? -3.450 -8.014 -9.679 1.00 90.94 116 LYS A O 1
ATOM 947 N N . HIS A 1 117 ? -5.129 -7.190 -8.434 1.00 92.25 117 HIS A N 1
ATOM 948 C CA . HIS A 1 117 ? -5.933 -6.692 -9.550 1.00 92.25 117 HIS A CA 1
ATOM 949 C C . HIS A 1 117 ? -5.669 -5.214 -9.871 1.00 92.25 117 HIS A C 1
ATOM 951 O O . HIS A 1 117 ? -6.392 -4.644 -10.684 1.00 92.25 117 HIS A O 1
ATOM 957 N N . LYS A 1 118 ? -4.656 -4.589 -9.249 1.00 90.88 118 LYS A N 1
ATOM 958 C CA . LYS A 1 118 ? -4.311 -3.166 -9.420 1.00 90.88 118 LYS A CA 1
ATOM 959 C C . LYS A 1 118 ? -5.487 -2.213 -9.145 1.00 90.88 118 LYS A C 1
ATOM 961 O O . LYS A 1 118 ? -5.565 -1.130 -9.719 1.00 90.88 118 LYS A O 1
ATOM 966 N N . ASN A 1 119 ? -6.414 -2.607 -8.268 1.00 94.75 119 ASN A N 1
ATOM 967 C CA . ASN A 1 119 ? -7.560 -1.785 -7.889 1.00 94.75 119 ASN A CA 1
ATOM 968 C C . ASN A 1 119 ? -7.188 -0.878 -6.707 1.00 94.75 119 ASN A C 1
ATOM 970 O O . ASN A 1 119 ? -7.472 -1.187 -5.548 1.00 94.75 119 ASN A O 1
ATOM 974 N N . ASN A 1 120 ? -6.514 0.229 -7.014 1.00 93.94 120 ASN A N 1
ATOM 975 C CA . ASN A 1 120 ? -5.947 1.132 -6.011 1.00 93.94 120 ASN A CA 1
ATOM 976 C C . ASN A 1 120 ? -7.014 1.834 -5.159 1.00 93.94 120 ASN A C 1
ATOM 978 O O . ASN A 1 120 ? -6.788 2.062 -3.973 1.00 93.94 120 ASN A O 1
ATOM 982 N N . GLU A 1 121 ? -8.182 2.135 -5.729 1.00 94.75 121 GLU A N 1
ATOM 983 C CA . GLU A 1 121 ? -9.306 2.723 -4.988 1.00 94.75 121 GLU A CA 1
ATOM 984 C C . GLU A 1 121 ? -9.818 1.765 -3.911 1.00 94.75 121 GLU A C 1
ATOM 986 O O . GLU A 1 121 ? -10.054 2.163 -2.772 1.00 94.75 121 GLU A O 1
ATOM 991 N N . LEU A 1 122 ? -9.926 0.478 -4.249 1.00 96.06 122 LEU A N 1
ATOM 992 C CA . LEU A 1 122 ? -10.350 -0.544 -3.303 1.00 96.06 122 LEU A CA 1
ATOM 993 C C . LEU A 1 122 ? -9.288 -0.802 -2.223 1.00 96.06 122 LEU A C 1
ATOM 995 O O . LEU A 1 122 ? -9.637 -1.011 -1.063 1.00 96.06 122 LEU A O 1
ATOM 999 N N . VAL A 1 123 ? -7.996 -0.739 -2.571 1.00 96.62 123 VAL A N 1
ATOM 1000 C CA . VAL A 1 123 ? -6.907 -0.773 -1.577 1.00 96.62 123 VAL A CA 1
ATOM 1001 C C . VAL A 1 123 ? -7.028 0.405 -0.609 1.00 96.62 123 VAL A C 1
ATOM 1003 O O . VAL A 1 123 ? -6.991 0.198 0.602 1.00 96.62 123 VAL A O 1
ATOM 1006 N N . MET A 1 124 ? -7.221 1.621 -1.129 1.00 96.56 124 MET A N 1
ATOM 1007 C CA . MET A 1 124 ? -7.397 2.831 -0.321 1.00 96.56 124 MET A CA 1
ATOM 1008 C C . MET A 1 124 ? -8.606 2.713 0.614 1.00 96.56 124 MET A C 1
ATOM 1010 O O . MET A 1 124 ? -8.515 3.049 1.792 1.00 96.56 124 MET A O 1
ATOM 1014 N N . TYR A 1 125 ? -9.729 2.197 0.109 1.00 96.75 125 TYR A N 1
ATOM 1015 C CA . TYR A 1 125 ? -10.939 1.980 0.899 1.00 96.75 125 TYR A CA 1
ATOM 1016 C C . TYR A 1 125 ? -10.676 1.100 2.129 1.00 96.75 125 TYR A C 1
ATOM 1018 O O . TYR A 1 125 ? -10.975 1.512 3.248 1.00 96.75 125 TYR A O 1
ATOM 1026 N N . TYR A 1 126 ? -10.064 -0.073 1.945 1.00 97.31 126 TYR A N 1
ATOM 1027 C CA . TYR A 1 126 ? -9.803 -0.985 3.061 1.00 97.31 126 TYR A CA 1
ATOM 1028 C C . TYR A 1 126 ? -8.711 -0.480 4.014 1.00 97.31 126 TYR A C 1
ATOM 1030 O O . TYR A 1 126 ? -8.795 -0.721 5.216 1.00 97.31 126 TYR A O 1
ATOM 1038 N N . LEU A 1 127 ? -7.697 0.239 3.518 1.00 96.81 127 LEU A N 1
ATOM 1039 C CA . LEU A 1 127 ? -6.701 0.872 4.390 1.00 96.81 127 LEU A CA 1
ATOM 1040 C C . LEU A 1 127 ? -7.323 1.960 5.269 1.00 96.81 127 LEU A C 1
ATOM 1042 O O . LEU A 1 127 ? -7.001 2.037 6.455 1.00 96.81 127 LEU A O 1
ATOM 1046 N N . ASN A 1 128 ? -8.233 2.762 4.714 1.00 96.69 128 ASN A N 1
ATOM 1047 C CA . ASN A 1 128 ? -8.996 3.742 5.479 1.00 96.69 128 ASN A CA 1
ATOM 1048 C C . ASN A 1 128 ? -9.881 3.074 6.534 1.00 96.69 128 ASN A C 1
ATOM 1050 O O . ASN A 1 128 ? -9.886 3.527 7.676 1.00 96.69 128 ASN A O 1
ATOM 1054 N N . ASP A 1 129 ? -10.585 1.992 6.185 1.00 95.44 129 ASP A N 1
ATOM 1055 C CA . ASP A 1 129 ? -11.439 1.268 7.137 1.00 95.44 129 ASP A CA 1
ATOM 1056 C C . ASP A 1 129 ? -10.619 0.712 8.311 1.00 95.44 129 ASP A C 1
ATOM 1058 O O . ASP A 1 129 ? -10.924 0.979 9.476 1.00 95.44 129 ASP A O 1
ATOM 1062 N N . LEU A 1 130 ? -9.491 0.052 8.018 1.00 96.12 130 LEU A N 1
ATOM 1063 C CA . LEU A 1 130 ? -8.568 -0.435 9.044 1.00 96.12 130 LEU A CA 1
ATOM 1064 C C . LEU A 1 130 ? -7.994 0.699 9.899 1.00 96.12 130 LEU A C 1
ATOM 1066 O O . LEU A 1 130 ? -7.851 0.527 11.110 1.00 96.12 130 LEU A O 1
ATOM 1070 N N . LYS A 1 131 ? -7.686 1.857 9.304 1.00 95.69 131 LYS A N 1
ATOM 1071 C CA . LYS A 1 131 ? -7.149 3.005 10.039 1.00 95.69 131 LYS A CA 1
ATOM 1072 C C . LYS A 1 131 ? -8.185 3.611 10.987 1.00 95.69 131 LYS A C 1
ATOM 1074 O O . LYS A 1 131 ? -7.888 3.838 12.159 1.00 95.69 131 LYS A O 1
ATOM 1079 N N . ILE A 1 132 ? -9.414 3.801 10.510 1.00 95.25 132 ILE A N 1
ATOM 1080 C CA . ILE A 1 132 ? -10.542 4.262 11.329 1.00 95.25 132 ILE A CA 1
ATOM 1081 C C . ILE A 1 132 ? -10.780 3.286 12.488 1.00 95.25 132 ILE A C 1
ATOM 1083 O O . ILE A 1 132 ? -10.931 3.704 13.639 1.00 95.25 132 ILE A O 1
ATOM 1087 N N . LEU A 1 133 ? -10.765 1.982 12.204 1.00 93.12 133 LEU A N 1
ATOM 1088 C CA . LEU A 1 133 ? -10.951 0.939 13.208 1.00 93.12 133 LEU A CA 1
ATOM 1089 C C . LEU A 1 133 ? -9.823 0.928 14.252 1.00 93.12 133 LEU A C 1
ATOM 1091 O O . LEU A 1 133 ? -10.097 0.798 15.448 1.00 93.12 133 LEU A O 1
ATOM 1095 N N . GLN A 1 134 ? -8.571 1.099 13.816 1.00 93.62 134 GLN A N 1
ATOM 1096 C CA . GLN A 1 134 ? -7.400 1.215 14.689 1.00 93.62 134 GLN A CA 1
ATOM 1097 C C . GLN A 1 134 ? -7.564 2.390 15.660 1.00 93.62 134 GLN A C 1
ATOM 1099 O O . GLN A 1 134 ? -7.395 2.215 16.868 1.00 93.62 134 GLN A O 1
ATOM 1104 N N . ASP A 1 135 ? -7.933 3.565 15.151 1.00 91.06 135 ASP A N 1
ATOM 1105 C CA . ASP A 1 135 ? -8.043 4.788 15.949 1.00 91.06 135 ASP A CA 1
ATOM 1106 C C . ASP A 1 135 ? -9.199 4.720 16.970 1.00 91.06 135 ASP A C 1
ATOM 1108 O O . ASP A 1 135 ? -9.097 5.283 18.067 1.00 91.06 135 ASP A O 1
ATOM 1112 N N . LEU A 1 136 ? -10.275 3.992 16.640 1.00 89.19 136 LEU A N 1
ATOM 1113 C CA . LEU A 1 136 ? -11.438 3.775 17.507 1.00 89.19 136 LEU A CA 1
ATOM 1114 C C . LEU A 1 136 ? -11.177 2.763 18.628 1.00 89.19 136 LEU A C 1
ATOM 1116 O O . LEU A 1 136 ? -11.531 3.019 19.779 1.00 89.19 136 LEU A O 1
ATOM 1120 N N . ILE A 1 137 ? -10.614 1.600 18.291 1.00 87.62 137 ILE A N 1
ATOM 1121 C CA . ILE A 1 137 ? -10.540 0.456 19.211 1.00 87.62 137 ILE A CA 1
ATOM 1122 C C . ILE A 1 137 ? -9.209 0.422 19.965 1.00 87.62 137 ILE A C 1
ATOM 1124 O O . ILE A 1 137 ? -9.186 0.037 21.133 1.00 87.62 137 ILE A O 1
ATOM 1128 N N . LYS A 1 138 ? -8.113 0.850 19.324 1.00 85.69 138 LYS A N 1
ATOM 1129 C CA . LYS A 1 138 ? -6.757 0.883 19.903 1.00 85.69 138 LYS A CA 1
ATOM 1130 C C . LYS A 1 138 ? -6.289 -0.469 20.456 1.00 85.69 138 LYS A C 1
ATOM 1132 O O . LYS A 1 138 ? -5.632 -0.541 21.491 1.00 85.69 138 LYS A O 1
ATOM 1137 N N . GLU A 1 139 ? -6.640 -1.547 19.760 1.00 88.69 139 GLU A N 1
ATOM 1138 C CA . GLU A 1 139 ? -6.195 -2.905 20.074 1.00 88.69 139 GLU A CA 1
ATOM 1139 C C . GLU A 1 139 ? -5.059 -3.327 19.139 1.00 88.69 139 GLU A C 1
ATOM 1141 O O . GLU A 1 139 ? -5.138 -3.127 17.924 1.00 88.69 139 GLU A O 1
ATOM 1146 N N . SER A 1 140 ? -4.042 -3.986 19.699 1.00 91.06 140 SER A N 1
ATOM 1147 C CA . SER A 1 140 ? -2.809 -4.329 18.977 1.00 91.06 140 SER A CA 1
ATOM 1148 C C . SER A 1 140 ? -3.055 -5.171 17.726 1.00 91.06 140 SER A C 1
ATOM 1150 O O . SER A 1 140 ? -2.428 -4.949 16.704 1.00 91.06 140 SER A O 1
ATOM 1152 N N . PHE A 1 141 ? -4.024 -6.092 17.748 1.00 92.25 141 PHE A N 1
ATOM 1153 C CA . PHE A 1 141 ? -4.292 -6.950 16.590 1.00 92.25 141 PHE A CA 1
ATOM 1154 C C . PHE A 1 141 ? -4.819 -6.179 15.363 1.00 92.25 141 PHE A C 1
ATOM 1156 O O . PHE A 1 141 ? -4.687 -6.668 14.241 1.00 92.25 141 PHE A O 1
ATOM 1163 N N . VAL A 1 142 ? -5.442 -5.008 15.564 1.00 94.56 142 VAL A N 1
ATOM 1164 C CA . VAL A 1 142 ? -5.904 -4.128 14.475 1.00 94.56 142 VAL A CA 1
ATOM 1165 C C . VAL A 1 142 ? -4.724 -3.331 13.924 1.00 94.56 142 VAL A C 1
ATOM 1167 O O . VAL A 1 142 ? -4.558 -3.235 12.711 1.00 94.56 142 VAL A O 1
ATOM 1170 N N . GLU A 1 143 ? -3.876 -2.815 14.813 1.00 94.75 143 GLU A N 1
ATOM 1171 C CA . GLU A 1 143 ? -2.629 -2.131 14.460 1.00 94.75 143 GLU A CA 1
ATOM 1172 C C . GLU A 1 143 ? -1.687 -3.050 13.670 1.00 94.75 143 GLU A C 1
ATOM 1174 O O . GLU A 1 143 ? -1.324 -2.727 12.540 1.00 94.75 143 GLU A O 1
ATOM 1179 N N . ASP A 1 144 ? -1.425 -4.258 14.175 1.00 95.44 144 ASP A N 1
ATOM 1180 C CA . ASP A 1 144 ? -0.623 -5.284 13.500 1.00 95.44 144 ASP A CA 1
ATOM 1181 C C . ASP A 1 144 ? -1.175 -5.604 12.101 1.00 95.44 144 ASP A C 1
ATOM 1183 O O . ASP A 1 144 ? -0.436 -5.840 11.137 1.00 95.44 144 ASP A O 1
ATOM 1187 N N . ALA A 1 145 ? -2.502 -5.647 11.963 1.00 95.44 145 ALA A N 1
ATOM 1188 C CA . ALA A 1 145 ? -3.160 -5.905 10.692 1.00 95.44 145 ALA A CA 1
ATOM 1189 C C . ALA A 1 145 ? -2.984 -4.759 9.693 1.00 95.44 145 ALA A C 1
ATOM 1191 O O . ALA A 1 145 ? -2.694 -5.023 8.523 1.00 95.44 145 ALA A O 1
ATOM 1192 N N . TYR A 1 146 ? -3.125 -3.517 10.147 1.00 96.19 146 TYR A N 1
ATOM 1193 C CA . TYR A 1 146 ? -2.913 -2.326 9.336 1.00 96.19 146 TYR A CA 1
ATOM 1194 C C . TYR A 1 146 ? -1.451 -2.222 8.872 1.00 96.19 146 TYR A C 1
ATOM 1196 O O . TYR A 1 146 ? -1.186 -2.169 7.668 1.00 96.19 146 TYR A O 1
ATOM 1204 N N . GLU A 1 147 ? -0.492 -2.322 9.794 1.00 94.56 147 GLU A N 1
ATOM 1205 C CA . GLU A 1 147 ? 0.940 -2.248 9.480 1.00 94.56 147 GLU A CA 1
ATOM 1206 C C . GLU A 1 147 ? 1.394 -3.383 8.555 1.00 94.56 147 GLU A C 1
ATOM 1208 O O . GLU A 1 147 ? 2.101 -3.162 7.567 1.00 94.56 147 GLU A O 1
ATOM 1213 N N . SER A 1 148 ? 0.950 -4.618 8.821 1.00 94.56 148 SER A N 1
ATOM 1214 C CA . SER A 1 148 ? 1.284 -5.752 7.951 1.00 94.56 148 SER A CA 1
ATOM 1215 C C . SER A 1 148 ? 0.687 -5.621 6.549 1.00 94.56 148 SER A C 1
ATOM 1217 O O . SER A 1 148 ? 1.300 -6.100 5.593 1.00 94.56 148 SER A O 1
ATOM 1219 N N . SER A 1 149 ? -0.459 -4.949 6.406 1.00 95.81 149 SER A N 1
ATOM 1220 C CA . SER A 1 149 ? -1.062 -4.656 5.102 1.00 95.81 149 SER A CA 1
ATOM 1221 C C . SER A 1 149 ? -0.248 -3.617 4.335 1.00 95.81 149 SER A C 1
ATOM 1223 O O . SER A 1 149 ? 0.089 -3.860 3.178 1.00 95.81 149 SER A O 1
ATOM 1225 N N . ILE A 1 150 ? 0.157 -2.518 4.983 1.00 95.44 150 ILE A N 1
ATOM 1226 C CA . ILE A 1 150 ? 1.054 -1.503 4.397 1.00 95.44 150 ILE A CA 1
ATOM 1227 C C . ILE A 1 150 ? 2.347 -2.140 3.888 1.00 95.44 150 ILE A C 1
ATOM 1229 O O . ILE A 1 150 ? 2.761 -1.892 2.751 1.00 95.44 150 ILE A O 1
ATOM 1233 N N . ARG A 1 151 ? 2.972 -2.990 4.711 1.00 93.81 151 ARG A N 1
ATOM 1234 C CA . ARG A 1 151 ? 4.203 -3.693 4.337 1.00 93.81 151 ARG A CA 1
ATOM 1235 C C . ARG A 1 151 ? 3.980 -4.598 3.127 1.00 93.81 151 ARG A C 1
ATOM 1237 O O . ARG A 1 151 ? 4.731 -4.503 2.164 1.00 93.81 151 ARG A O 1
ATOM 1244 N N . CYS A 1 152 ? 2.922 -5.409 3.140 1.00 92.56 152 CYS A N 1
ATOM 1245 C CA . CYS A 1 152 ? 2.599 -6.310 2.033 1.00 92.56 152 CYS A CA 1
ATOM 1246 C C . CYS A 1 152 ? 2.365 -5.552 0.715 1.00 92.56 152 CYS A C 1
ATOM 1248 O O . CYS A 1 152 ? 2.880 -5.956 -0.329 1.00 92.56 152 CYS A O 1
ATOM 1250 N N . ILE A 1 153 ? 1.638 -4.431 0.762 1.00 94.69 153 ILE A N 1
ATOM 1251 C CA . ILE A 1 153 ? 1.415 -3.564 -0.403 1.00 94.69 153 ILE A CA 1
ATOM 1252 C C . ILE A 1 153 ? 2.752 -3.021 -0.918 1.00 94.69 153 ILE A C 1
ATOM 1254 O O . ILE A 1 153 ? 3.055 -3.154 -2.103 1.00 94.69 153 ILE A O 1
ATOM 1258 N N . SER A 1 154 ? 3.562 -2.445 -0.027 1.00 93.00 154 SER A N 1
ATOM 1259 C CA . SER A 1 154 ? 4.845 -1.825 -0.381 1.00 93.00 154 SER A CA 1
ATOM 1260 C C . SER A 1 154 ? 5.816 -2.833 -0.996 1.00 93.00 154 SER A C 1
ATOM 1262 O O . SER A 1 154 ? 6.434 -2.546 -2.021 1.00 93.00 154 SER A O 1
ATOM 1264 N N . GLU A 1 155 ? 5.914 -4.032 -0.419 1.00 92.06 155 GLU A N 1
ATOM 1265 C CA . GLU A 1 155 ? 6.735 -5.132 -0.933 1.00 92.06 155 GLU A CA 1
ATOM 1266 C C . GLU A 1 155 ? 6.241 -5.603 -2.305 1.00 92.06 155 GLU A C 1
ATOM 1268 O O . GLU A 1 155 ? 7.035 -5.708 -3.238 1.00 92.06 155 GLU A O 1
ATOM 1273 N N . SER A 1 156 ? 4.931 -5.819 -2.464 1.00 91.38 156 SER A N 1
ATOM 1274 C CA . SER A 1 156 ? 4.349 -6.276 -3.730 1.00 91.38 156 SER A CA 1
ATOM 1275 C C . SER A 1 156 ? 4.548 -5.265 -4.859 1.0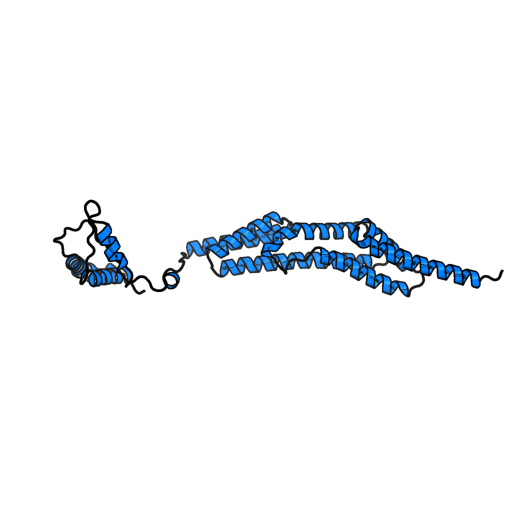0 91.38 156 SER A C 1
ATOM 1277 O O . SER A 1 156 ? 4.849 -5.649 -5.990 1.00 91.38 156 SER A O 1
ATOM 1279 N N . ILE A 1 157 ? 4.369 -3.976 -4.565 1.00 91.31 157 ILE A N 1
ATOM 1280 C CA . ILE A 1 157 ? 4.600 -2.889 -5.518 1.00 91.31 157 ILE A CA 1
ATOM 1281 C C . ILE A 1 157 ? 6.086 -2.846 -5.877 1.00 91.31 157 ILE A C 1
ATOM 1283 O O . ILE A 1 157 ? 6.437 -2.895 -7.055 1.00 91.31 157 ILE A O 1
ATOM 1287 N N . SER A 1 158 ? 6.962 -2.834 -4.871 1.00 91.00 158 SER A N 1
ATOM 1288 C CA . SER A 1 158 ? 8.410 -2.765 -5.073 1.00 91.00 158 SER A CA 1
ATOM 1289 C C . SER A 1 158 ? 8.943 -3.914 -5.917 1.00 91.00 158 SER A C 1
ATOM 1291 O O . SER A 1 158 ? 9.740 -3.684 -6.824 1.00 91.00 158 SER A O 1
ATOM 1293 N N . GLU A 1 159 ? 8.489 -5.138 -5.662 1.00 92.00 159 GLU A N 1
ATOM 1294 C CA . GLU A 1 159 ? 8.908 -6.312 -6.425 1.00 92.00 159 GLU A CA 1
ATOM 1295 C C . GLU A 1 159 ? 8.443 -6.235 -7.884 1.00 92.00 159 GLU A C 1
ATOM 1297 O O . GLU A 1 159 ? 9.228 -6.468 -8.803 1.00 92.00 159 GLU A O 1
ATOM 1302 N N . SER A 1 160 ? 7.196 -5.809 -8.118 1.00 91.38 160 SER A N 1
ATOM 1303 C CA . SER A 1 160 ? 6.681 -5.613 -9.477 1.00 91.38 160 SER A CA 1
ATOM 1304 C C . SER A 1 160 ? 7.511 -4.594 -10.260 1.00 91.38 160 SER A C 1
ATOM 1306 O O . SER A 1 160 ? 7.793 -4.812 -11.438 1.00 91.38 160 SER A O 1
ATOM 1308 N N . PHE A 1 161 ? 7.906 -3.485 -9.631 1.00 92.31 161 PHE A N 1
ATOM 1309 C CA . PHE A 1 161 ? 8.703 -2.453 -10.294 1.00 92.31 161 PHE A CA 1
ATOM 1310 C C . PHE A 1 161 ? 10.154 -2.869 -10.509 1.00 92.31 161 PHE A C 1
ATOM 1312 O O . PHE A 1 161 ? 10.704 -2.594 -11.574 1.00 92.31 161 PHE A O 1
ATOM 1319 N N . LYS A 1 162 ? 10.763 -3.587 -9.559 1.00 92.75 162 LYS A N 1
ATOM 1320 C CA . LYS A 1 162 ? 12.092 -4.186 -9.746 1.00 92.75 162 LYS A CA 1
ATOM 1321 C C . LYS A 1 162 ? 12.122 -5.127 -10.941 1.00 92.75 162 LYS A C 1
ATOM 1323 O O . LYS A 1 162 ? 13.052 -5.060 -11.738 1.00 92.75 162 LYS A O 1
ATOM 1328 N N . GLU A 1 163 ? 11.102 -5.965 -11.100 1.00 94.00 163 GLU A N 1
ATOM 1329 C CA . GLU A 1 163 ? 11.026 -6.881 -12.237 1.00 94.00 163 GLU A CA 1
ATOM 1330 C C . GLU A 1 163 ? 10.869 -6.134 -13.570 1.00 94.00 163 GLU A C 1
ATOM 1332 O O . GLU A 1 163 ? 11.521 -6.497 -14.549 1.00 94.00 163 GLU A O 1
ATOM 1337 N N . ILE A 1 164 ? 10.065 -5.066 -13.612 1.00 94.12 164 ILE A N 1
ATOM 1338 C CA . ILE A 1 164 ? 9.923 -4.215 -14.806 1.00 94.12 164 ILE A CA 1
ATOM 1339 C C . ILE A 1 164 ? 11.254 -3.541 -15.156 1.00 94.12 164 ILE A C 1
ATOM 1341 O O . ILE A 1 164 ? 11.695 -3.645 -16.300 1.00 94.12 164 ILE A O 1
ATOM 1345 N N . MET A 1 165 ? 11.928 -2.922 -14.180 1.00 94.81 165 MET A N 1
ATOM 1346 C CA . MET A 1 165 ? 13.249 -2.315 -14.388 1.00 94.81 165 MET A CA 1
ATOM 1347 C C . MET A 1 165 ? 14.254 -3.351 -14.890 1.00 94.81 165 MET A C 1
ATOM 1349 O O . MET A 1 165 ? 14.933 -3.125 -15.882 1.00 94.81 165 MET A O 1
ATOM 1353 N N . ARG A 1 166 ? 14.298 -4.537 -14.279 1.00 95.25 166 ARG A N 1
ATOM 1354 C CA . ARG A 1 166 ? 15.203 -5.615 -14.693 1.00 95.25 166 ARG A CA 1
ATOM 1355 C C . ARG A 1 166 ? 14.955 -6.064 -16.133 1.00 95.25 166 ARG A C 1
ATOM 1357 O O . ARG A 1 166 ? 15.912 -6.300 -16.871 1.00 95.25 166 ARG A O 1
ATOM 1364 N N . LYS A 1 167 ? 13.689 -6.215 -16.538 1.00 95.00 167 LYS A N 1
ATOM 1365 C CA . LYS A 1 167 ? 13.329 -6.570 -17.919 1.00 95.00 167 LYS A CA 1
ATOM 1366 C C . LYS A 1 167 ? 13.765 -5.484 -18.897 1.00 95.00 167 LYS A C 1
ATOM 1368 O O . LYS A 1 167 ? 14.432 -5.816 -19.873 1.00 95.00 167 LYS A O 1
ATOM 1373 N N . PHE A 1 168 ? 13.453 -4.228 -18.584 1.00 96.06 168 PHE A N 1
ATOM 1374 C CA . PHE A 1 168 ? 13.818 -3.072 -19.394 1.00 96.06 168 PHE A CA 1
ATOM 1375 C C . PHE A 1 168 ? 15.336 -2.926 -19.533 1.00 96.06 168 PHE A C 1
ATOM 1377 O O . PHE A 1 168 ? 15.833 -2.901 -20.654 1.00 96.06 168 PHE A O 1
ATOM 1384 N N . ASN A 1 169 ? 16.091 -2.925 -18.428 1.00 95.12 169 ASN A N 1
ATOM 1385 C CA . ASN A 1 169 ? 17.549 -2.765 -18.456 1.00 95.12 169 ASN A CA 1
ATOM 1386 C C . ASN A 1 169 ? 18.205 -3.900 -19.255 1.00 95.12 169 ASN A C 1
ATOM 1388 O O . ASN A 1 169 ? 19.138 -3.669 -20.016 1.00 95.12 169 ASN A O 1
ATOM 1392 N N . ARG A 1 170 ? 17.683 -5.131 -19.161 1.00 94.44 170 ARG A N 1
ATOM 1393 C CA . ARG A 1 170 ? 18.160 -6.260 -19.973 1.00 94.44 170 ARG A CA 1
ATOM 1394 C C . ARG A 1 170 ? 17.896 -6.067 -21.470 1.00 94.44 170 ARG A C 1
ATOM 1396 O O . ARG A 1 170 ? 18.779 -6.380 -22.261 1.00 94.44 170 ARG A O 1
ATOM 1403 N N . ALA A 1 171 ? 16.713 -5.591 -21.858 1.00 94.25 171 ALA A N 1
ATOM 1404 C CA . ALA A 1 171 ? 16.395 -5.309 -23.260 1.00 94.25 171 ALA A CA 1
ATOM 1405 C C . ALA A 1 171 ? 17.259 -4.156 -23.794 1.00 94.25 171 ALA A C 1
ATOM 1407 O O . ALA A 1 171 ? 17.915 -4.289 -24.826 1.00 94.25 171 ALA A O 1
ATOM 1408 N N . PHE A 1 172 ? 17.369 -3.079 -23.015 1.00 93.19 172 PHE A N 1
ATOM 1409 C CA . PHE A 1 172 ? 18.223 -1.928 -23.298 1.00 93.19 172 PHE A CA 1
ATOM 1410 C C . PHE A 1 172 ? 19.695 -2.318 -23.492 1.00 93.19 172 PHE A C 1
ATOM 1412 O O . PHE A 1 172 ? 20.387 -1.766 -24.345 1.00 93.19 172 PHE A O 1
ATOM 1419 N N . ALA A 1 173 ? 20.154 -3.303 -22.720 1.00 89.38 173 ALA A N 1
ATOM 1420 C CA . ALA A 1 173 ? 21.501 -3.846 -22.753 1.00 89.38 173 ALA A CA 1
ATOM 1421 C C . ALA A 1 173 ? 21.787 -4.838 -23.891 1.00 89.38 173 ALA A C 1
ATOM 1423 O O . ALA A 1 173 ? 22.949 -5.221 -24.071 1.00 89.38 173 ALA 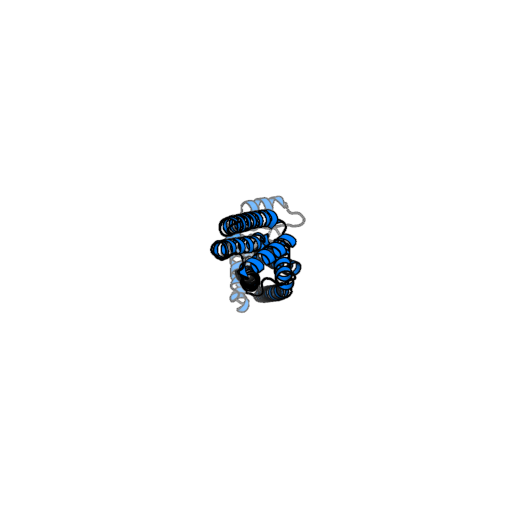A O 1
ATOM 1424 N N . SER A 1 174 ? 20.752 -5.312 -24.583 1.00 90.94 174 SER A N 1
ATOM 1425 C CA . SER A 1 174 ? 20.842 -6.410 -25.543 1.00 90.94 174 SER A CA 1
ATOM 1426 C C . SER A 1 174 ? 21.371 -5.964 -26.911 1.00 90.94 174 SER A C 1
ATOM 1428 O O . SER A 1 174 ? 21.413 -4.776 -27.226 1.00 90.94 174 SER A O 1
ATOM 1430 N N . GLN A 1 175 ? 21.755 -6.938 -27.742 1.00 88.19 175 GLN A N 1
ATOM 1431 C CA . GLN A 1 175 ? 22.138 -6.694 -29.139 1.00 88.19 175 GLN A CA 1
ATOM 1432 C C . GLN A 1 175 ? 20.936 -6.402 -30.048 1.00 88.19 175 GLN A C 1
ATOM 1434 O O . GLN A 1 175 ? 21.117 -5.868 -31.134 1.00 88.19 175 GLN A O 1
ATOM 1439 N N . ASP A 1 176 ? 19.721 -6.723 -29.609 1.00 89.69 176 ASP A N 1
ATOM 1440 C CA . ASP A 1 176 ? 18.500 -6.440 -30.369 1.00 89.69 176 ASP A CA 1
ATOM 1441 C C . ASP A 1 176 ? 17.943 -5.040 -30.045 1.00 89.69 176 ASP A C 1
ATOM 1443 O O . ASP A 1 176 ? 17.189 -4.464 -30.828 1.00 89.69 176 ASP A O 1
ATOM 1447 N N . GLY A 1 177 ? 18.364 -4.459 -28.915 1.00 91.25 177 GLY A N 1
ATOM 1448 C CA . GLY A 1 177 ? 17.904 -3.162 -28.429 1.00 91.25 177 GLY A CA 1
ATOM 1449 C C . GLY A 1 177 ? 16.519 -3.209 -27.782 1.00 91.25 177 GLY A C 1
ATOM 1450 O O . GLY A 1 177 ? 16.008 -4.269 -27.424 1.00 91.25 177 GLY A O 1
ATOM 1451 N N . LEU A 1 178 ? 15.928 -2.030 -27.585 1.00 95.31 178 LEU A N 1
ATOM 1452 C CA . LEU A 1 178 ? 14.574 -1.892 -27.054 1.00 95.31 178 LEU A CA 1
ATOM 1453 C C . LEU A 1 178 ? 13.530 -2.165 -28.139 1.00 95.31 178 LEU A C 1
ATOM 1455 O O . LEU A 1 178 ? 13.578 -1.581 -29.222 1.00 95.31 178 LEU A O 1
ATOM 1459 N N . GLY A 1 179 ? 12.530 -2.978 -27.805 1.00 94.19 179 GLY A N 1
ATOM 1460 C CA . GLY A 1 179 ? 11.304 -3.111 -28.579 1.00 94.19 179 GLY A CA 1
ATOM 1461 C C . GLY A 1 179 ? 10.248 -2.068 -28.200 1.00 94.19 179 GLY A C 1
ATOM 1462 O O . GLY A 1 179 ? 10.314 -1.408 -27.160 1.00 94.19 179 GLY A O 1
ATOM 1463 N N . GLU A 1 180 ? 9.213 -1.940 -29.033 1.00 93.25 180 GLU A N 1
ATOM 1464 C CA . GLU A 1 180 ? 8.048 -1.095 -28.720 1.00 93.25 180 GLU A CA 1
ATOM 1465 C C . GLU A 1 180 ? 7.303 -1.574 -27.466 1.00 93.25 180 GLU A C 1
ATOM 1467 O O . GLU A 1 180 ? 6.760 -0.760 -26.717 1.00 93.25 180 GLU A O 1
ATOM 1472 N N . ASP A 1 181 ? 7.283 -2.886 -27.226 1.00 93.94 181 ASP A N 1
ATOM 1473 C CA . ASP A 1 181 ? 6.640 -3.472 -26.051 1.00 93.94 181 ASP A CA 1
ATOM 1474 C C . ASP A 1 181 ? 7.401 -3.136 -24.762 1.00 93.94 181 ASP A C 1
ATOM 1476 O O . ASP A 1 181 ? 6.762 -2.787 -23.773 1.00 93.94 181 ASP A O 1
ATOM 1480 N N . ASP A 1 182 ? 8.740 -3.100 -24.785 1.00 95.00 182 ASP A N 1
ATOM 1481 C CA . ASP A 1 182 ? 9.544 -2.690 -23.623 1.00 95.00 182 ASP A CA 1
ATOM 1482 C C . ASP A 1 182 ? 9.240 -1.242 -23.215 1.00 95.00 182 ASP A C 1
ATOM 1484 O O . ASP A 1 182 ? 9.044 -0.937 -22.037 1.00 95.00 182 ASP A O 1
ATOM 1488 N N . ILE A 1 183 ? 9.155 -0.343 -24.202 1.00 94.38 183 ILE A N 1
ATOM 1489 C CA . ILE A 1 183 ? 8.799 1.066 -23.992 1.00 94.38 183 ILE A CA 1
ATOM 1490 C C . ILE A 1 183 ? 7.382 1.193 -23.427 1.00 94.38 183 ILE A C 1
ATOM 1492 O O . ILE A 1 183 ? 7.146 1.964 -22.493 1.00 94.38 183 ILE A O 1
ATOM 1496 N N . ARG A 1 184 ? 6.431 0.450 -23.996 1.00 95.00 184 ARG A N 1
ATOM 1497 C CA . ARG A 1 184 ? 5.022 0.484 -23.596 1.00 95.00 184 ARG A CA 1
ATOM 1498 C C . ARG A 1 184 ? 4.830 -0.018 -22.171 1.00 95.00 184 ARG A C 1
ATOM 1500 O O . ARG A 1 184 ? 4.152 0.649 -21.392 1.00 95.00 184 ARG A O 1
ATOM 1507 N N . ASP A 1 185 ? 5.452 -1.141 -21.828 1.00 94.38 185 ASP A N 1
ATOM 1508 C CA . ASP A 1 185 ? 5.405 -1.720 -20.488 1.00 94.38 185 ASP A CA 1
ATOM 1509 C C . ASP A 1 185 ? 6.029 -0.770 -19.462 1.00 94.38 185 ASP A C 1
ATOM 1511 O O . ASP A 1 185 ? 5.444 -0.530 -18.402 1.00 94.38 185 ASP A O 1
ATOM 1515 N N . TYR A 1 186 ? 7.176 -0.165 -19.787 1.00 95.00 186 TYR A N 1
ATOM 1516 C CA . TYR A 1 186 ? 7.832 0.795 -18.900 1.00 95.00 186 TYR A CA 1
ATOM 1517 C C . TYR A 1 186 ? 6.996 2.065 -18.705 1.00 95.00 186 TYR A C 1
ATOM 1519 O O . TYR A 1 186 ? 6.860 2.562 -17.587 1.00 95.00 186 TYR A O 1
ATOM 1527 N N . LYS A 1 187 ? 6.369 2.571 -19.772 1.00 93.19 187 LYS A N 1
ATOM 1528 C CA . LYS A 1 187 ? 5.464 3.724 -19.698 1.00 93.19 187 LYS A CA 1
ATOM 1529 C C . LYS A 1 187 ? 4.229 3.424 -18.848 1.00 93.19 187 LYS A C 1
ATOM 1531 O O . LYS A 1 187 ? 3.900 4.212 -17.965 1.00 93.19 187 LYS A O 1
ATOM 1536 N N . ALA A 1 188 ? 3.601 2.266 -19.048 1.00 93.56 188 ALA A N 1
ATOM 1537 C CA . ALA A 1 188 ? 2.484 1.819 -18.219 1.00 93.56 188 ALA A CA 1
ATOM 1538 C C . ALA A 1 188 ? 2.888 1.696 -16.738 1.00 93.56 188 ALA A C 1
ATOM 1540 O O . ALA A 1 188 ? 2.086 1.967 -15.845 1.00 93.56 188 ALA A O 1
ATOM 1541 N N . ALA A 1 189 ? 4.142 1.329 -16.462 1.00 93.50 189 ALA A N 1
ATOM 1542 C CA . ALA A 1 189 ? 4.693 1.297 -15.113 1.00 93.50 189 ALA A CA 1
ATOM 1543 C C . ALA A 1 189 ? 4.797 2.710 -14.502 1.00 93.50 189 ALA A C 1
ATOM 1545 O O . ALA A 1 189 ? 4.360 2.918 -13.369 1.00 93.50 189 ALA A O 1
ATOM 1546 N N . VAL A 1 190 ? 5.313 3.691 -15.251 1.00 91.94 190 VAL A N 1
ATOM 1547 C CA . VAL A 1 190 ? 5.376 5.101 -14.819 1.00 91.94 190 VAL A CA 1
ATOM 1548 C C . VAL A 1 190 ? 3.977 5.655 -14.534 1.00 91.94 190 VAL A C 1
ATOM 1550 O O . VAL A 1 190 ? 3.752 6.238 -13.474 1.00 91.94 190 VAL A O 1
ATOM 1553 N N . GLU A 1 191 ? 3.020 5.421 -15.431 1.00 91.56 191 GLU A N 1
ATOM 1554 C CA . GLU A 1 191 ? 1.623 5.838 -15.253 1.00 91.56 191 GLU A CA 1
ATOM 1555 C C . GLU A 1 191 ? 0.989 5.170 -14.023 1.00 91.56 191 GLU A C 1
ATOM 1557 O O . GLU A 1 191 ? 0.313 5.823 -13.226 1.00 91.56 191 GLU A O 1
ATOM 1562 N N . TYR A 1 192 ? 1.260 3.882 -13.800 1.00 92.06 192 TYR A N 1
ATOM 1563 C CA . TYR A 1 192 ? 0.788 3.181 -12.608 1.00 92.06 192 TYR A CA 1
ATOM 1564 C C . TYR A 1 192 ? 1.404 3.750 -11.316 1.00 92.06 192 TYR A C 1
ATOM 1566 O O . TYR A 1 192 ? 0.673 3.922 -10.341 1.00 92.06 192 TYR A O 1
ATOM 1574 N N . LEU A 1 193 ? 2.696 4.126 -11.300 1.00 91.12 193 LEU A N 1
ATOM 1575 C CA . LEU A 1 193 ? 3.314 4.814 -10.148 1.00 91.12 193 LEU A CA 1
ATOM 1576 C C . LEU A 1 193 ? 2.636 6.148 -9.828 1.00 91.12 193 LEU A C 1
ATOM 1578 O O . LEU A 1 193 ? 2.536 6.517 -8.657 1.00 91.12 193 LEU A O 1
ATOM 1582 N N . GLN A 1 194 ? 2.182 6.872 -10.851 1.00 90.00 194 GLN A N 1
ATOM 1583 C CA . GLN A 1 194 ? 1.436 8.115 -10.669 1.00 90.00 194 GLN A CA 1
ATOM 1584 C C . GLN A 1 194 ? 0.051 7.844 -10.068 1.00 90.00 194 GLN A C 1
ATOM 1586 O O . GLN A 1 194 ? -0.369 8.548 -9.152 1.00 90.00 194 GLN A O 1
ATOM 1591 N N . GLN A 1 195 ? -0.637 6.792 -10.517 1.00 90.69 195 GLN A N 1
ATOM 1592 C CA . GLN A 1 195 ? -1.958 6.419 -10.000 1.00 90.69 195 GLN A CA 1
ATOM 1593 C C . GLN A 1 195 ? -1.921 5.964 -8.537 1.00 90.69 195 GLN A C 1
ATOM 1595 O O . GLN A 1 195 ? -2.801 6.323 -7.759 1.00 90.69 195 GLN A O 1
ATOM 1600 N N . ILE A 1 196 ? -0.903 5.202 -8.128 1.00 92.06 196 ILE A N 1
ATOM 1601 C CA . ILE A 1 196 ? -0.786 4.722 -6.739 1.00 92.06 196 ILE A CA 1
ATOM 1602 C C . ILE A 1 196 ? -0.392 5.826 -5.746 1.00 92.06 196 ILE A C 1
ATOM 1604 O O . ILE A 1 196 ? -0.375 5.566 -4.544 1.00 92.06 196 ILE A O 1
ATOM 1608 N N . GLN A 1 197 ? -0.115 7.059 -6.198 1.00 90.50 197 GLN A N 1
ATOM 1609 C CA . GLN A 1 197 ? 0.156 8.189 -5.297 1.00 90.50 197 GLN A CA 1
ATOM 1610 C C . GLN A 1 197 ? -1.023 8.511 -4.376 1.00 90.50 197 GLN A C 1
ATOM 1612 O O . GLN A 1 197 ? -0.816 9.101 -3.319 1.00 90.50 197 GLN A O 1
ATOM 1617 N N . ILE A 1 198 ? -2.239 8.065 -4.710 1.00 91.06 198 ILE A N 1
ATOM 1618 C CA . ILE A 1 198 ? -3.390 8.145 -3.800 1.00 91.06 198 ILE A CA 1
ATOM 1619 C C . ILE A 1 198 ? -3.138 7.416 -2.470 1.00 91.06 198 ILE A C 1
ATOM 1621 O O . ILE A 1 198 ? -3.700 7.790 -1.450 1.00 91.06 198 ILE A O 1
ATOM 1625 N N . LEU A 1 199 ? -2.253 6.412 -2.455 1.00 93.81 199 LEU A N 1
ATOM 1626 C CA . LEU A 1 199 ? -1.911 5.625 -1.268 1.00 93.81 199 LEU A CA 1
ATOM 1627 C C . LEU A 1 199 ? -0.809 6.274 -0.413 1.00 93.81 199 LEU A C 1
ATOM 1629 O O . LEU A 1 199 ? -0.398 5.703 0.600 1.00 93.81 199 LEU A O 1
ATOM 1633 N N . LYS A 1 200 ? -0.302 7.451 -0.803 1.00 92.19 200 LYS A N 1
ATOM 1634 C CA . LYS A 1 200 ? 0.834 8.117 -0.149 1.00 92.19 200 LYS A CA 1
ATOM 1635 C C . LYS A 1 200 ? 0.586 8.414 1.330 1.00 92.19 200 LYS A C 1
ATOM 1637 O O . LYS A 1 200 ? 1.525 8.342 2.118 1.00 92.19 200 LYS A O 1
ATOM 1642 N N . GLU A 1 201 ? -0.656 8.699 1.715 1.00 92.44 201 GLU A N 1
ATOM 1643 C CA . GLU A 1 201 ? -1.026 8.963 3.113 1.00 92.44 201 GLU A CA 1
ATOM 1644 C C . GLU A 1 201 ? -0.823 7.742 4.020 1.00 92.44 201 GLU A C 1
ATOM 1646 O O . GLU A 1 201 ? -0.451 7.897 5.181 1.00 92.44 201 GLU A O 1
ATOM 1651 N N . HIS A 1 202 ? -0.994 6.530 3.485 1.00 94.56 202 HIS A N 1
ATOM 1652 C CA . HIS A 1 202 ? -0.786 5.291 4.234 1.00 94.56 202 HIS A CA 1
ATOM 1653 C C . HIS A 1 202 ? 0.641 4.757 4.108 1.00 94.56 202 HIS A C 1
ATOM 1655 O O . HIS A 1 202 ? 1.217 4.289 5.085 1.00 94.56 202 HIS A O 1
ATOM 1661 N N . LEU A 1 203 ? 1.212 4.795 2.901 1.00 92.00 203 LEU A N 1
ATOM 1662 C CA . LEU A 1 203 ? 2.498 4.154 2.603 1.00 92.00 203 LEU A CA 1
ATOM 1663 C C . LEU A 1 203 ? 3.703 5.057 2.917 1.00 92.00 203 LEU A C 1
ATOM 1665 O O . LEU A 1 203 ? 4.816 4.560 3.108 1.00 92.00 203 LEU A O 1
ATOM 1669 N N . GLY A 1 204 ? 3.501 6.376 2.983 1.00 89.25 204 GLY A N 1
ATOM 1670 C CA . GLY A 1 204 ? 4.540 7.347 3.313 1.00 89.25 204 GLY A CA 1
ATOM 1671 C C . GLY A 1 204 ? 5.784 7.199 2.433 1.00 89.25 204 GLY A C 1
ATOM 1672 O O . GLY A 1 204 ? 5.698 7.176 1.206 1.00 89.25 204 GLY A O 1
ATOM 1673 N N . SER A 1 205 ? 6.950 7.081 3.069 1.00 83.44 205 SER A N 1
ATOM 1674 C CA . SER A 1 205 ? 8.244 6.889 2.399 1.00 83.44 205 SER A CA 1
ATOM 1675 C C . SER A 1 205 ? 8.459 5.492 1.807 1.00 83.44 205 SER A C 1
ATOM 1677 O O . SER A 1 205 ? 9.419 5.302 1.067 1.00 83.44 205 SER A O 1
ATOM 1679 N N . SER A 1 206 ? 7.593 4.519 2.109 1.00 82.38 206 SER A N 1
ATOM 1680 C CA . SER A 1 206 ? 7.690 3.164 1.544 1.00 82.38 206 SER A CA 1
ATOM 1681 C C . SER A 1 206 ? 7.176 3.094 0.103 1.00 82.38 206 SER A C 1
ATOM 1683 O O . SER A 1 206 ? 7.406 2.104 -0.591 1.00 82.38 206 SER A O 1
ATOM 1685 N N . LEU A 1 207 ? 6.478 4.136 -0.361 1.00 86.38 207 LEU A N 1
ATOM 1686 C CA . LEU A 1 207 ? 5.987 4.229 -1.727 1.00 86.38 207 LEU A CA 1
ATOM 1687 C C . LEU A 1 207 ? 7.102 4.682 -2.676 1.00 86.38 207 LEU A C 1
ATOM 1689 O O . LEU A 1 207 ? 7.692 5.748 -2.502 1.00 86.38 207 LEU A O 1
ATOM 1693 N N . LEU A 1 208 ? 7.340 3.892 -3.723 1.00 84.38 208 LEU A N 1
ATOM 1694 C CA . LEU A 1 208 ? 8.213 4.275 -4.830 1.00 84.38 208 LEU A CA 1
ATOM 1695 C C . LEU A 1 208 ? 7.682 5.533 -5.520 1.00 84.38 208 LEU A C 1
ATOM 1697 O O . LEU A 1 208 ? 6.496 5.625 -5.848 1.00 84.38 208 LEU A O 1
ATOM 1701 N N . SER A 1 209 ? 8.573 6.489 -5.772 1.00 83.81 209 SER A N 1
ATOM 1702 C CA . SER A 1 209 ? 8.215 7.691 -6.518 1.00 83.81 209 SER A CA 1
ATOM 1703 C C . SER A 1 209 ? 8.378 7.456 -8.030 1.00 83.81 209 SER A C 1
ATOM 1705 O O . SER A 1 209 ? 9.304 6.739 -8.432 1.00 83.81 209 SER A O 1
ATOM 1707 N N . PRO A 1 210 ? 7.519 8.049 -8.884 1.00 83.38 210 PRO A N 1
ATOM 1708 C CA . PRO A 1 210 ? 7.635 7.952 -10.343 1.00 83.38 210 PRO A CA 1
ATOM 1709 C C . PRO A 1 210 ? 9.021 8.340 -10.870 1.00 83.38 210 PRO A C 1
ATOM 1711 O O . PRO A 1 210 ? 9.531 7.739 -11.815 1.00 83.38 210 PRO A O 1
ATOM 1714 N N . GLU A 1 211 ? 9.666 9.302 -10.210 1.00 86.88 211 GLU A N 1
ATOM 1715 C CA . GLU A 1 211 ? 11.010 9.773 -10.534 1.00 86.88 211 GLU A CA 1
ATOM 1716 C C . GLU A 1 211 ? 12.048 8.648 -10.452 1.00 86.88 211 GLU A C 1
ATOM 1718 O O . GLU A 1 211 ? 13.026 8.683 -11.190 1.00 86.88 211 GLU A O 1
ATOM 1723 N N . THR A 1 212 ? 11.824 7.618 -9.630 1.00 89.38 212 THR A N 1
ATOM 1724 C CA . THR A 1 212 ? 12.733 6.465 -9.508 1.00 89.38 212 THR A CA 1
ATOM 1725 C C . THR A 1 212 ? 12.901 5.733 -10.843 1.00 89.38 212 THR A C 1
ATOM 1727 O O . THR A 1 212 ? 14.019 5.386 -11.221 1.00 89.38 212 THR A O 1
ATOM 1730 N N . LEU A 1 213 ? 11.814 5.549 -11.601 1.00 90.50 213 LEU A N 1
ATOM 1731 C CA . LEU A 1 213 ? 11.876 4.911 -12.920 1.00 90.50 213 LEU A CA 1
ATOM 1732 C C . LEU A 1 213 ? 12.556 5.805 -13.958 1.00 90.50 213 LEU A C 1
ATOM 1734 O O . LEU A 1 213 ? 13.287 5.305 -14.813 1.00 90.50 213 LEU A O 1
ATOM 1738 N N . MET A 1 214 ? 12.349 7.118 -13.879 1.00 90.75 214 MET A N 1
ATOM 1739 C CA . MET A 1 214 ? 13.033 8.061 -14.765 1.00 90.75 214 MET A CA 1
ATOM 1740 C C . MET A 1 214 ? 14.534 8.114 -14.480 1.00 90.75 214 MET A C 1
ATOM 1742 O O . MET A 1 214 ? 15.332 8.107 -15.414 1.00 90.75 214 MET A O 1
ATOM 1746 N N . GLN A 1 215 ? 14.928 8.091 -13.204 1.00 91.81 215 GLN A N 1
ATOM 1747 C CA . GLN A 1 215 ? 16.334 8.014 -12.812 1.00 91.81 215 GLN A CA 1
ATOM 1748 C C . GLN A 1 215 ? 16.988 6.721 -13.298 1.00 91.81 215 GLN A C 1
ATOM 1750 O O . GLN A 1 215 ? 18.104 6.779 -13.797 1.00 91.81 215 GLN A O 1
ATOM 1755 N N . ASN A 1 216 ? 16.285 5.583 -13.255 1.00 94.56 216 ASN A N 1
ATOM 1756 C CA . ASN A 1 216 ? 16.799 4.339 -13.831 1.00 94.56 216 ASN A CA 1
ATOM 1757 C C . ASN A 1 216 ? 17.107 4.481 -15.336 1.00 94.56 216 ASN A C 1
ATOM 1759 O O . ASN A 1 216 ? 18.196 4.105 -15.760 1.00 94.56 216 ASN A O 1
ATOM 1763 N N . ILE A 1 217 ? 16.220 5.100 -16.133 1.00 93.44 217 ILE A N 1
ATOM 1764 C CA . ILE A 1 217 ? 16.503 5.352 -17.562 1.00 93.44 217 ILE A CA 1
ATOM 1765 C C . ILE A 1 217 ? 17.748 6.234 -17.725 1.00 93.44 217 ILE A C 1
ATOM 1767 O O . ILE A 1 217 ? 18.618 5.933 -18.539 1.00 93.44 217 ILE A O 1
ATOM 1771 N N . ILE A 1 218 ? 17.839 7.326 -16.964 1.00 92.00 218 ILE A N 1
ATOM 1772 C CA . ILE A 1 218 ? 18.959 8.273 -17.049 1.00 92.00 218 ILE A CA 1
ATOM 1773 C C . ILE A 1 218 ? 20.284 7.591 -16.684 1.00 92.00 218 ILE A C 1
ATOM 1775 O O . ILE A 1 218 ? 21.283 7.777 -17.381 1.00 92.00 218 ILE A O 1
ATOM 1779 N N . SER A 1 219 ? 20.295 6.784 -15.622 1.00 92.62 219 SER A N 1
ATOM 1780 C CA . SER A 1 219 ? 21.464 6.010 -15.202 1.00 92.62 219 SER A CA 1
ATOM 1781 C C . SER A 1 219 ? 21.923 5.046 -16.295 1.00 92.62 219 SER A C 1
ATOM 1783 O O . SER A 1 219 ? 23.094 5.075 -16.669 1.00 92.62 219 SER A O 1
ATOM 1785 N N . GLU A 1 220 ? 21.007 4.268 -16.870 1.00 92.75 220 GLU A N 1
ATOM 1786 C CA . GLU A 1 220 ? 21.317 3.325 -17.952 1.00 92.75 220 GLU A CA 1
ATOM 1787 C C . GLU A 1 220 ? 21.825 4.045 -19.215 1.00 92.75 220 GLU A C 1
ATOM 1789 O O . GLU A 1 220 ? 22.809 3.622 -19.829 1.00 92.75 220 GLU A O 1
ATOM 1794 N N . LEU A 1 221 ? 21.218 5.182 -19.580 1.00 91.31 221 LEU A N 1
ATOM 1795 C CA . LEU A 1 221 ? 21.676 6.024 -20.691 1.00 91.31 221 LEU A CA 1
ATOM 1796 C C . LEU A 1 221 ? 23.113 6.515 -20.481 1.00 91.31 221 LEU A C 1
ATOM 1798 O O . LEU A 1 221 ? 23.914 6.460 -21.416 1.00 91.31 221 LEU A O 1
ATOM 1802 N N . HIS A 1 222 ? 23.441 6.982 -19.274 1.00 89.06 222 HIS A N 1
ATOM 1803 C CA . HIS A 1 222 ? 24.783 7.444 -18.921 1.00 89.06 222 HIS A CA 1
ATOM 1804 C C . HIS A 1 222 ? 25.818 6.317 -18.946 1.00 89.06 222 HIS A C 1
ATOM 1806 O O . HIS A 1 222 ? 26.905 6.499 -19.499 1.00 89.06 222 HIS A O 1
ATOM 1812 N N . GLU A 1 223 ? 25.500 5.162 -18.359 1.00 89.25 223 GLU A N 1
ATOM 1813 C CA . GLU A 1 223 ? 26.407 4.012 -18.343 1.00 89.25 223 GLU A CA 1
ATOM 1814 C C . GLU A 1 223 ? 26.707 3.520 -19.760 1.00 89.25 223 GLU A C 1
ATOM 1816 O O . GLU A 1 223 ? 27.872 3.312 -20.111 1.00 89.25 223 GLU A O 1
ATOM 1821 N N . ARG A 1 224 ? 25.681 3.424 -20.614 1.00 86.19 224 ARG A N 1
ATOM 1822 C CA . ARG A 1 224 ? 25.859 3.011 -22.010 1.00 86.19 224 ARG A CA 1
ATOM 1823 C C . ARG A 1 224 ? 26.587 4.039 -22.860 1.00 86.19 224 ARG A C 1
ATOM 1825 O O . ARG A 1 224 ? 27.446 3.639 -23.641 1.00 86.19 224 ARG A O 1
ATOM 1832 N N . SER A 1 225 ? 26.307 5.331 -22.683 1.00 86.31 225 SER A N 1
ATOM 1833 C CA . SER A 1 225 ? 27.045 6.396 -23.377 1.00 86.31 225 SER A CA 1
ATOM 1834 C C . SER A 1 225 ? 28.540 6.282 -23.090 1.00 86.31 225 SER A C 1
ATOM 1836 O O . SER A 1 225 ? 29.350 6.261 -24.009 1.00 86.31 225 SER A O 1
ATOM 1838 N N . ARG A 1 226 ? 28.910 6.113 -21.811 1.00 86.19 226 ARG A N 1
ATOM 1839 C CA . ARG A 1 226 ? 30.312 5.956 -21.404 1.00 86.19 226 ARG A CA 1
ATOM 1840 C C . ARG A 1 226 ? 30.960 4.730 -22.045 1.00 86.19 226 ARG A C 1
ATOM 1842 O O . ARG A 1 226 ? 32.053 4.856 -22.580 1.00 86.19 226 ARG A O 1
ATOM 1849 N N . ALA A 1 227 ? 30.288 3.580 -22.016 1.00 85.50 227 ALA A N 1
ATOM 1850 C CA . ALA A 1 227 ? 30.821 2.347 -22.594 1.00 85.50 227 ALA A CA 1
ATOM 1851 C C . ALA A 1 227 ? 31.032 2.448 -24.116 1.00 85.50 227 ALA A C 1
ATOM 1853 O O . ALA A 1 227 ? 32.003 1.922 -24.642 1.00 85.50 227 ALA A O 1
ATOM 1854 N N . LEU A 1 228 ? 30.141 3.143 -24.830 1.00 84.44 228 LEU A N 1
ATOM 1855 C CA . LEU A 1 228 ? 30.182 3.253 -26.294 1.00 84.44 228 LEU A CA 1
ATOM 1856 C C . LEU A 1 228 ? 31.004 4.445 -26.805 1.00 84.44 228 LEU A C 1
ATOM 1858 O O . LEU A 1 228 ? 31.271 4.555 -28.005 1.00 84.44 228 LEU A O 1
ATOM 1862 N N . ASN A 1 229 ? 31.423 5.338 -25.912 1.00 78.88 229 ASN A N 1
ATOM 1863 C CA . ASN A 1 229 ? 32.331 6.430 -26.248 1.00 78.88 229 ASN A CA 1
ATOM 1864 C C . ASN A 1 229 ? 33.744 5.947 -26.594 1.00 78.88 229 ASN A C 1
ATOM 1866 O O . ASN A 1 229 ? 34.434 6.608 -27.367 1.00 78.88 229 ASN A O 1
ATOM 1870 N N . GLU A 1 230 ? 34.139 4.780 -26.089 1.00 79.88 230 GLU A N 1
ATOM 1871 C CA . GLU A 1 230 ? 35.437 4.150 -26.361 1.00 79.88 230 GLU A CA 1
ATOM 1872 C C . GLU A 1 230 ? 35.409 3.219 -27.590 1.00 79.88 230 GLU A C 1
ATOM 1874 O O . GLU A 1 230 ? 36.456 2.844 -28.110 1.00 79.88 230 GLU A O 1
ATOM 1879 N N . GLU A 1 231 ? 34.218 2.885 -28.091 1.00 84.12 231 GLU A N 1
ATOM 1880 C CA . GLU A 1 231 ? 34.004 1.952 -29.204 1.00 84.12 231 GLU A CA 1
ATOM 1881 C C . GLU A 1 231 ? 34.072 2.635 -30.576 1.00 84.12 231 GLU A C 1
ATOM 1883 O O . GLU A 1 231 ? 33.742 3.813 -30.721 1.00 84.12 231 GLU A O 1
ATOM 1888 N N . GLU A 1 232 ? 34.435 1.894 -31.625 1.00 83.00 232 GLU A N 1
ATOM 1889 C CA . GLU A 1 232 ? 34.454 2.427 -32.993 1.00 83.00 232 GLU A CA 1
ATOM 1890 C C . GLU A 1 232 ? 33.033 2.748 -33.498 1.00 83.00 232 GLU A C 1
ATOM 1892 O O . GLU A 1 232 ? 32.083 2.011 -33.243 1.00 83.00 232 GLU A O 1
ATOM 1897 N N . LEU A 1 233 ? 32.863 3.843 -34.253 1.00 82.62 233 LEU A N 1
ATOM 1898 C CA . LEU A 1 233 ? 31.532 4.332 -34.661 1.00 82.62 233 LEU A CA 1
ATOM 1899 C C . LEU A 1 233 ? 30.738 3.355 -35.544 1.00 82.62 233 LEU A C 1
ATOM 1901 O O . LEU A 1 233 ? 29.512 3.424 -35.572 1.00 82.62 233 LEU A O 1
ATOM 1905 N N . TYR A 1 234 ? 31.409 2.459 -36.271 1.00 81.38 234 TYR A N 1
ATOM 1906 C CA . TYR A 1 234 ? 30.738 1.427 -37.071 1.00 81.38 234 TYR A CA 1
ATOM 1907 C C . TYR A 1 234 ? 30.332 0.196 -36.248 1.00 81.38 234 TYR A C 1
ATOM 1909 O O . TYR A 1 234 ? 29.731 -0.731 -36.796 1.00 81.38 234 TYR A O 1
ATOM 1917 N N . ASN A 1 235 ? 30.647 0.157 -34.949 1.00 86.81 235 ASN A N 1
ATOM 1918 C CA . ASN A 1 235 ? 30.169 -0.893 -34.068 1.00 86.81 235 ASN A CA 1
ATOM 1919 C C . ASN A 1 235 ? 28.632 -0.861 -34.045 1.00 86.81 235 ASN A C 1
ATOM 1921 O O . ASN A 1 235 ? 28.013 0.148 -33.707 1.00 86.81 235 ASN A O 1
ATOM 1925 N N . SER A 1 236 ? 28.010 -1.991 -34.386 1.00 87.06 236 SER A N 1
ATOM 1926 C CA . SER A 1 236 ? 26.549 -2.151 -34.393 1.00 87.06 236 SER A CA 1
ATOM 1927 C C . SER A 1 236 ? 25.873 -1.701 -33.088 1.00 87.06 236 SER A C 1
ATOM 1929 O O . SER A 1 236 ? 24.770 -1.156 -33.129 1.00 87.06 236 SER A O 1
ATOM 1931 N N . LEU A 1 237 ? 26.558 -1.834 -31.944 1.00 88.38 237 LEU A N 1
ATOM 1932 C CA . LEU A 1 237 ? 26.067 -1.419 -30.628 1.00 88.38 237 LEU A CA 1
ATOM 1933 C C . LEU A 1 237 ? 25.871 0.098 -30.510 1.00 88.38 237 LEU A C 1
ATOM 1935 O O . LEU A 1 237 ? 24.952 0.536 -29.819 1.00 88.38 237 LEU A O 1
ATOM 1939 N N . VAL A 1 238 ? 26.676 0.901 -31.214 1.00 88.50 238 VAL A N 1
ATOM 1940 C CA . VAL A 1 238 ? 26.501 2.361 -31.286 1.00 88.50 238 VAL A CA 1
ATOM 1941 C C . VAL A 1 238 ? 25.185 2.696 -31.990 1.00 88.50 238 VAL A C 1
ATOM 1943 O O . VAL A 1 238 ? 24.399 3.503 -31.493 1.00 88.50 238 VAL A O 1
ATOM 1946 N N . GLY A 1 239 ? 24.901 2.025 -33.110 1.00 88.31 239 GLY A N 1
ATOM 1947 C CA . GLY A 1 239 ? 23.642 2.188 -33.841 1.00 88.31 239 GLY A CA 1
ATOM 1948 C C . GLY A 1 239 ? 22.420 1.783 -33.011 1.00 88.31 239 GLY A C 1
ATOM 1949 O O . GLY A 1 239 ? 21.423 2.507 -32.986 1.00 88.31 239 GLY A O 1
ATOM 1950 N N . ILE A 1 240 ? 22.517 0.668 -32.280 1.00 91.56 240 ILE A N 1
ATOM 1951 C CA . ILE A 1 240 ? 21.464 0.193 -31.369 1.00 91.56 240 ILE A CA 1
ATOM 1952 C C . ILE A 1 240 ? 21.216 1.208 -30.248 1.00 91.56 240 ILE A C 1
ATOM 1954 O O . ILE A 1 240 ? 20.068 1.568 -29.990 1.00 91.56 240 ILE A O 1
ATOM 1958 N N . TYR A 1 241 ? 22.273 1.730 -29.621 1.00 91.00 241 TYR A N 1
ATOM 1959 C CA . TYR A 1 241 ? 22.156 2.744 -28.573 1.00 91.00 241 TYR A CA 1
ATOM 1960 C C . TYR A 1 241 ? 21.471 4.022 -29.062 1.00 91.00 241 TYR A C 1
ATOM 1962 O O . TYR A 1 241 ? 20.530 4.493 -28.422 1.00 91.00 241 TYR A O 1
ATOM 1970 N N . LEU A 1 242 ? 21.885 4.558 -30.215 1.00 89.81 242 LEU A N 1
ATOM 1971 C CA . LEU A 1 242 ? 21.267 5.751 -30.798 1.00 89.81 242 LEU A CA 1
ATOM 1972 C C . LEU A 1 242 ? 19.789 5.515 -31.141 1.00 89.81 242 LEU A C 1
ATOM 1974 O O . LEU A 1 242 ? 18.951 6.395 -30.928 1.00 89.81 242 LEU A O 1
ATOM 1978 N N . ASN A 1 243 ? 19.444 4.315 -31.618 1.00 92.31 243 ASN A N 1
ATOM 1979 C CA . ASN A 1 243 ? 18.053 3.946 -31.851 1.00 92.31 243 ASN A CA 1
ATOM 1980 C C . ASN A 1 243 ? 17.245 3.880 -30.544 1.00 92.31 243 ASN A C 1
ATOM 1982 O O . ASN A 1 243 ? 16.167 4.474 -30.474 1.00 92.31 243 ASN A O 1
ATOM 1986 N N . ASN A 1 244 ? 17.774 3.231 -29.503 1.00 93.94 244 ASN A N 1
ATOM 1987 C CA . ASN A 1 244 ? 17.140 3.161 -28.184 1.00 93.94 244 ASN A CA 1
ATOM 1988 C C . ASN A 1 244 ? 16.917 4.565 -27.607 1.00 93.94 244 ASN A C 1
ATOM 1990 O O . ASN A 1 244 ? 15.821 4.887 -27.152 1.00 93.94 244 ASN A O 1
ATOM 1994 N N . LEU A 1 245 ? 17.932 5.428 -27.681 1.00 92.75 245 LEU A N 1
ATOM 1995 C CA . LEU A 1 245 ? 17.869 6.814 -27.229 1.00 92.75 245 LEU A CA 1
ATOM 1996 C C . LEU A 1 245 ? 16.780 7.606 -27.974 1.00 92.75 245 LEU A C 1
ATOM 1998 O O . LEU A 1 245 ? 16.009 8.337 -27.350 1.00 92.75 245 LEU A O 1
ATOM 2002 N N . ARG A 1 246 ? 16.657 7.422 -29.294 1.00 92.69 246 ARG A N 1
ATOM 2003 C CA . ARG A 1 246 ? 15.572 8.009 -30.095 1.00 92.69 246 ARG A CA 1
ATOM 2004 C C . ARG A 1 246 ? 14.195 7.512 -29.650 1.00 92.69 246 ARG A C 1
ATOM 2006 O O . ARG A 1 246 ? 13.286 8.323 -29.485 1.00 92.69 246 ARG A O 1
ATOM 2013 N N . MET A 1 247 ? 14.027 6.204 -29.449 1.00 94.12 247 MET A N 1
ATOM 2014 C CA . MET A 1 247 ? 12.756 5.618 -28.995 1.00 94.12 247 MET A CA 1
ATOM 2015 C C . MET A 1 247 ? 12.346 6.139 -27.614 1.00 94.12 247 MET A C 1
ATOM 2017 O O . MET A 1 247 ? 11.184 6.499 -27.405 1.00 94.12 247 MET A O 1
ATOM 2021 N N . LEU A 1 248 ? 13.309 6.236 -26.696 1.00 94.19 248 LEU A N 1
ATOM 2022 C CA . LEU A 1 248 ? 13.102 6.782 -25.360 1.00 94.19 248 LEU A CA 1
ATOM 2023 C C . LEU A 1 248 ? 12.720 8.261 -25.414 1.00 94.19 248 LEU A C 1
ATOM 2025 O O . LEU A 1 248 ? 11.720 8.637 -24.814 1.00 94.19 248 LEU A O 1
ATOM 2029 N N . ASN A 1 249 ? 13.427 9.082 -26.191 1.00 93.69 249 ASN A N 1
ATOM 2030 C CA . ASN A 1 249 ? 13.104 10.502 -26.354 1.00 93.69 249 ASN A CA 1
ATOM 2031 C C . ASN A 1 249 ? 11.704 10.740 -26.947 1.00 93.69 249 ASN A C 1
ATOM 2033 O O . ASN A 1 249 ? 10.986 11.646 -26.530 1.00 93.69 249 ASN A O 1
ATOM 2037 N N . ASN A 1 250 ? 11.286 9.901 -27.899 1.00 93.19 250 ASN A N 1
ATOM 2038 C CA . ASN A 1 250 ? 9.941 9.980 -28.474 1.00 93.19 250 ASN A CA 1
ATOM 2039 C C . ASN A 1 250 ? 8.841 9.662 -27.448 1.00 93.19 250 ASN A C 1
ATOM 2041 O O . ASN A 1 250 ? 7.706 10.114 -27.601 1.00 93.19 250 ASN A O 1
ATOM 2045 N N . SER A 1 251 ? 9.170 8.880 -26.419 1.00 92.75 251 SER A N 1
ATOM 2046 C CA . SER A 1 251 ? 8.213 8.372 -25.432 1.00 92.75 251 SER A CA 1
ATOM 2047 C C . SER A 1 251 ? 8.220 9.166 -24.125 1.00 92.75 251 SER A C 1
ATOM 2049 O O . SER A 1 251 ? 7.174 9.289 -23.487 1.00 92.75 251 SER A O 1
ATOM 2051 N N . PHE A 1 252 ? 9.371 9.735 -23.763 1.00 91.62 252 PHE A N 1
ATOM 2052 C CA . PHE A 1 252 ? 9.628 10.479 -22.534 1.00 91.62 252 PHE A CA 1
ATOM 2053 C C . PHE A 1 252 ? 10.285 11.817 -22.886 1.00 91.62 252 PHE A C 1
ATOM 2055 O O . PHE A 1 252 ? 11.485 11.890 -23.163 1.00 91.62 252 PHE A O 1
ATOM 2062 N N . LYS A 1 253 ? 9.496 12.897 -22.882 1.00 89.31 253 LYS A N 1
ATOM 2063 C CA . LYS A 1 253 ? 9.970 14.239 -23.271 1.00 89.31 253 LYS A CA 1
ATOM 2064 C C . LYS A 1 253 ? 11.019 14.796 -22.310 1.00 89.31 253 LYS A C 1
ATOM 2066 O O . LYS A 1 253 ? 11.834 15.629 -22.689 1.00 89.31 253 LYS A O 1
ATOM 2071 N N . GLU A 1 254 ? 11.020 14.312 -21.078 1.00 89.31 254 GLU A N 1
ATOM 2072 C CA . GLU A 1 254 ? 11.994 14.619 -20.036 1.00 89.31 254 GLU A CA 1
ATOM 2073 C C . GLU A 1 254 ? 13.429 14.258 -20.458 1.00 89.31 254 GLU A C 1
ATOM 2075 O O . GLU A 1 254 ? 14.389 14.791 -19.904 1.00 89.31 254 GLU A O 1
ATOM 2080 N N . LEU A 1 255 ? 13.588 13.390 -21.464 1.00 90.88 255 LEU A N 1
ATOM 2081 C CA . LEU A 1 255 ? 14.883 12.948 -21.975 1.00 90.88 255 LEU A CA 1
ATOM 2082 C C . LEU A 1 255 ? 15.428 13.812 -23.123 1.00 90.88 255 LEU A C 1
ATOM 2084 O O . LEU A 1 255 ? 16.525 13.542 -23.610 1.00 90.88 255 LEU A O 1
ATOM 2088 N N . GLU A 1 256 ? 14.731 14.876 -23.535 1.00 91.50 256 GLU A N 1
ATOM 2089 C CA . GLU A 1 256 ? 15.108 15.681 -24.709 1.00 91.50 256 GLU A CA 1
ATOM 2090 C C . GLU A 1 256 ? 16.497 16.320 -24.594 1.00 91.50 256 GLU A C 1
ATOM 2092 O O . GLU A 1 256 ? 17.228 16.423 -25.582 1.00 91.50 256 GLU A O 1
ATOM 2097 N N . ILE A 1 257 ? 16.892 16.733 -23.389 1.00 89.56 257 ILE A N 1
ATOM 2098 C CA . ILE A 1 257 ? 18.228 17.292 -23.147 1.00 89.56 257 ILE A CA 1
ATOM 2099 C C . ILE A 1 257 ? 19.300 16.209 -23.326 1.00 89.56 257 ILE A C 1
ATOM 2101 O O . ILE A 1 257 ? 20.311 16.456 -23.983 1.00 89.56 257 ILE A O 1
ATOM 2105 N N . TYR A 1 258 ? 19.064 15.004 -22.802 1.00 88.00 258 TYR A N 1
ATOM 2106 C CA . TYR A 1 258 ? 19.981 13.870 -22.945 1.00 88.00 258 TYR A CA 1
ATOM 2107 C C . TYR A 1 258 ? 20.114 13.452 -24.408 1.00 88.00 258 TYR A C 1
ATOM 2109 O O . TYR A 1 258 ? 21.227 13.321 -24.907 1.00 88.00 258 TYR A O 1
ATOM 2117 N N . TYR A 1 259 ? 18.986 13.352 -25.115 1.00 89.88 259 TYR A N 1
ATOM 2118 C CA . TYR A 1 259 ? 18.954 13.075 -26.547 1.00 89.88 259 TYR A CA 1
ATOM 2119 C C . TYR A 1 259 ? 19.814 14.067 -27.336 1.00 89.88 259 TYR A C 1
ATOM 2121 O O . TYR A 1 259 ? 20.706 13.665 -28.080 1.00 89.88 259 TYR A O 1
ATOM 2129 N N . ARG A 1 260 ? 19.592 15.374 -27.135 1.00 90.06 260 ARG A N 1
ATOM 2130 C CA . ARG A 1 260 ? 20.338 16.423 -27.844 1.00 90.06 260 ARG A CA 1
ATOM 2131 C C . ARG A 1 260 ? 21.835 16.381 -27.553 1.00 90.06 260 ARG A C 1
ATOM 2133 O O . ARG A 1 260 ? 22.626 16.541 -28.480 1.00 90.06 260 ARG A O 1
ATOM 2140 N N . ASN A 1 261 ? 22.214 16.167 -26.296 1.00 89.69 261 ASN A N 1
ATOM 2141 C CA . ASN A 1 261 ? 23.618 16.106 -25.900 1.00 89.69 261 ASN A CA 1
ATOM 2142 C C . ASN A 1 261 ? 24.329 14.907 -26.534 1.00 89.69 261 ASN A C 1
ATOM 2144 O O . ASN A 1 261 ? 25.379 15.090 -27.145 1.00 89.69 261 ASN A O 1
ATOM 2148 N N . SER A 1 262 ? 23.731 13.716 -26.466 1.00 86.56 262 SER A N 1
ATOM 2149 C CA . SER A 1 262 ? 24.305 12.517 -27.081 1.00 86.56 262 SER A CA 1
ATOM 2150 C C . SER A 1 262 ? 24.384 12.638 -28.605 1.00 86.56 262 SER A C 1
ATOM 2152 O O . SER A 1 262 ? 25.414 12.307 -29.179 1.00 86.56 262 SER A O 1
ATOM 2154 N N . CYS A 1 263 ? 23.358 13.169 -29.285 1.00 87.12 263 CYS A N 1
ATOM 2155 C CA . CYS A 1 263 ? 23.438 13.407 -30.732 1.00 87.12 263 CYS A CA 1
ATOM 2156 C C . CYS A 1 263 ? 24.616 14.317 -31.095 1.00 87.12 263 CYS A C 1
ATOM 2158 O O . CYS A 1 263 ? 25.394 13.979 -31.982 1.00 87.12 263 CYS A O 1
ATOM 2160 N N . LYS A 1 264 ? 24.787 15.429 -30.369 1.00 89.88 264 LYS A N 1
ATOM 2161 C CA . LYS A 1 264 ? 25.899 16.356 -30.594 1.00 89.88 264 LYS A CA 1
ATOM 2162 C C . LYS A 1 264 ? 27.261 15.676 -30.414 1.00 89.88 264 LYS A C 1
ATOM 2164 O O . LYS A 1 264 ? 28.156 15.884 -31.226 1.00 89.88 264 LYS A O 1
ATOM 2169 N N . GLU A 1 265 ? 27.411 14.858 -29.377 1.00 88.06 265 GLU A N 1
ATOM 2170 C CA . GLU A 1 265 ? 28.649 14.125 -29.101 1.00 88.06 265 GLU A CA 1
ATOM 2171 C C . GLU A 1 265 ? 29.001 13.139 -30.229 1.00 88.06 265 GLU A C 1
ATOM 2173 O O . GLU A 1 265 ? 30.136 13.114 -30.710 1.00 88.06 265 GLU A O 1
ATOM 2178 N N . PHE A 1 266 ? 28.027 12.367 -30.7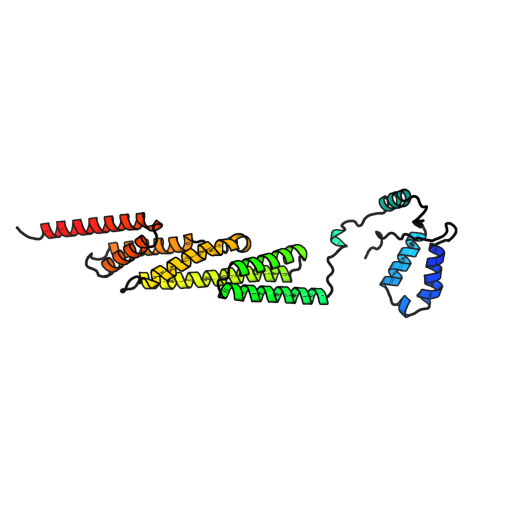17 1.00 86.44 266 PHE A N 1
ATOM 2179 C CA . PHE A 1 266 ? 28.252 11.444 -31.833 1.00 86.44 266 PHE A CA 1
ATOM 2180 C C . PHE A 1 266 ? 28.486 12.165 -33.169 1.00 86.44 266 PHE A C 1
ATOM 2182 O O . PHE A 1 266 ? 29.322 11.711 -33.955 1.00 86.44 266 PHE A O 1
ATOM 2189 N N . ASP A 1 267 ? 27.831 13.304 -33.408 1.00 88.31 267 ASP A N 1
ATOM 2190 C CA . ASP A 1 267 ? 28.073 14.147 -34.585 1.00 88.31 267 ASP A CA 1
ATOM 2191 C C . ASP A 1 267 ? 29.515 14.686 -34.607 1.00 88.31 267 ASP A C 1
ATOM 2193 O O . ASP A 1 267 ? 30.182 14.649 -35.645 1.00 88.31 267 ASP A O 1
ATOM 2197 N N . GLU A 1 268 ? 30.035 15.137 -33.460 1.00 90.06 268 GLU A N 1
ATOM 2198 C CA . GLU A 1 268 ? 31.424 15.597 -33.324 1.00 90.06 268 GLU A CA 1
ATOM 2199 C C . GLU A 1 268 ? 32.424 14.464 -33.604 1.00 90.06 268 GLU A C 1
ATOM 2201 O O . GLU A 1 268 ? 33.381 14.650 -34.362 1.00 90.06 268 GLU A O 1
ATOM 2206 N N . ARG A 1 269 ? 32.176 13.260 -33.068 1.00 87.81 269 ARG A N 1
ATOM 2207 C CA . ARG A 1 269 ? 33.006 12.073 -33.341 1.00 87.81 269 ARG A CA 1
ATOM 2208 C C . ARG A 1 269 ? 33.000 11.704 -34.824 1.00 87.81 269 ARG A C 1
ATOM 2210 O O . ARG A 1 269 ? 34.054 11.411 -35.390 1.00 87.81 269 ARG A O 1
ATOM 2217 N N . PHE A 1 270 ? 31.831 11.735 -35.464 1.00 87.44 270 PHE A N 1
ATOM 2218 C CA . PHE A 1 270 ? 31.703 11.452 -36.891 1.00 87.44 270 PHE A CA 1
ATOM 2219 C C . PHE A 1 270 ? 32.453 12.483 -37.741 1.00 87.44 270 PHE A C 1
ATOM 2221 O O . PHE A 1 270 ? 33.182 12.118 -38.665 1.00 87.44 270 PHE A O 1
ATOM 2228 N N . TYR A 1 271 ? 32.336 13.768 -37.402 1.00 90.12 271 TYR A N 1
ATOM 2229 C CA . TYR A 1 271 ? 33.064 14.838 -38.078 1.00 90.12 271 TYR A CA 1
ATOM 2230 C C . TYR A 1 271 ? 34.585 14.640 -38.005 1.00 90.12 271 TYR A C 1
ATOM 2232 O O . TYR A 1 271 ? 35.262 14.738 -39.031 1.00 90.12 271 TYR A O 1
ATOM 2240 N N . LEU A 1 272 ? 35.120 14.311 -36.823 1.00 88.69 272 LEU A N 1
ATOM 2241 C CA . LEU A 1 272 ? 36.549 14.036 -36.638 1.00 88.69 272 LEU A CA 1
ATOM 2242 C C . LEU A 1 272 ? 37.015 12.840 -37.478 1.00 88.69 272 LEU A C 1
AT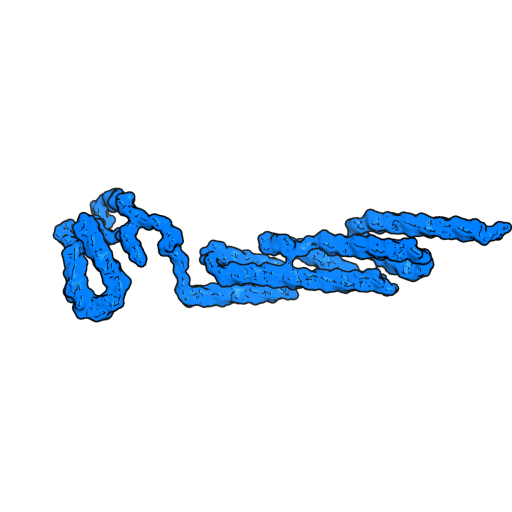OM 2244 O O . LEU A 1 272 ? 38.036 12.940 -38.154 1.00 88.69 272 LEU A O 1
ATOM 2248 N N . LEU A 1 273 ? 36.236 11.754 -37.511 1.00 86.81 273 LEU A N 1
ATOM 2249 C CA . LEU A 1 273 ? 36.536 10.579 -38.334 1.00 86.81 273 LEU A CA 1
ATOM 2250 C C . LEU A 1 273 ? 36.644 10.942 -39.826 1.00 86.81 273 LEU A C 1
ATOM 2252 O O . LEU A 1 273 ? 37.584 10.530 -40.505 1.00 86.81 273 LEU A O 1
ATOM 2256 N N . VAL A 1 274 ? 35.698 11.737 -40.339 1.00 87.69 274 VAL A N 1
ATOM 2257 C CA . VAL A 1 274 ? 35.695 12.187 -41.741 1.00 87.69 274 VAL A CA 1
ATOM 2258 C C . VAL A 1 274 ? 36.905 13.069 -42.047 1.00 87.69 274 VAL A C 1
ATOM 2260 O O . VAL A 1 274 ? 37.490 12.936 -43.122 1.00 87.69 274 VAL A O 1
ATOM 2263 N N . GLN A 1 275 ? 37.295 13.959 -41.130 1.00 89.25 275 GLN A N 1
ATOM 2264 C CA . GLN A 1 275 ? 38.486 14.796 -41.306 1.00 89.25 275 GLN A CA 1
ATOM 2265 C C . GLN A 1 275 ? 39.763 13.952 -41.349 1.00 89.25 275 GLN A C 1
ATOM 2267 O O . GLN A 1 275 ? 40.524 14.064 -42.306 1.00 89.25 275 GLN A O 1
ATOM 2272 N N . SER A 1 276 ? 39.946 13.027 -40.402 1.00 87.25 276 SER A N 1
ATOM 2273 C CA . SER A 1 276 ? 41.094 12.112 -40.409 1.00 87.25 276 SER A CA 1
ATOM 2274 C C . SER A 1 276 ? 41.143 11.243 -41.670 1.00 87.25 276 SER A C 1
ATOM 2276 O O . SER A 1 276 ? 42.212 11.029 -42.235 1.00 87.25 276 SER A O 1
ATOM 2278 N N . ALA A 1 277 ? 39.993 10.775 -42.166 1.00 86.06 277 ALA A N 1
ATOM 2279 C CA . ALA A 1 277 ? 39.933 10.021 -43.416 1.00 86.06 277 ALA A CA 1
ATOM 2280 C C . ALA A 1 277 ? 40.345 10.868 -44.633 1.00 86.06 277 ALA A C 1
ATOM 2282 O O . ALA A 1 277 ? 41.037 10.370 -45.518 1.00 86.06 277 ALA A O 1
ATOM 2283 N N . ARG A 1 278 ? 39.959 12.151 -44.679 1.00 86.12 278 ARG A N 1
ATOM 2284 C CA . ARG A 1 278 ? 40.362 13.079 -45.751 1.00 86.12 278 ARG A CA 1
ATOM 2285 C C . ARG A 1 278 ? 41.864 13.349 -45.760 1.00 86.12 278 ARG A C 1
ATOM 2287 O O . ARG A 1 278 ? 42.427 13.481 -46.837 1.00 86.12 278 ARG A O 1
ATOM 2294 N N . GLU A 1 279 ? 42.500 13.406 -44.594 1.00 84.38 279 GLU A N 1
ATOM 2295 C CA . GLU A 1 279 ? 43.953 13.592 -44.468 1.00 84.38 279 GLU A CA 1
ATOM 2296 C C . GLU A 1 279 ? 44.759 12.361 -44.926 1.00 84.38 279 GLU A C 1
ATOM 2298 O O . GLU A 1 279 ? 45.909 12.494 -45.339 1.00 84.38 279 GLU A O 1
ATOM 2303 N N . LEU A 1 280 ? 44.158 11.166 -44.882 1.00 80.06 280 LEU A N 1
ATOM 2304 C CA . LEU A 1 280 ? 44.798 9.894 -45.245 1.00 80.06 280 LEU A CA 1
ATOM 2305 C C . LEU A 1 280 ? 44.654 9.513 -46.726 1.00 80.06 280 LEU A C 1
ATOM 2307 O O . LEU A 1 280 ? 45.350 8.607 -47.185 1.00 80.06 280 LEU A O 1
ATOM 2311 N N . ILE A 1 281 ? 43.764 10.168 -47.476 1.00 71.56 281 ILE A N 1
ATOM 2312 C CA . ILE A 1 281 ? 43.603 9.949 -48.918 1.00 71.56 281 ILE A CA 1
ATOM 2313 C C . ILE A 1 281 ? 44.539 10.931 -49.642 1.00 71.56 281 ILE A C 1
ATOM 2315 O O . ILE A 1 281 ? 44.267 12.132 -49.620 1.00 71.56 281 ILE A O 1
ATOM 2319 N N . PRO A 1 282 ? 45.633 10.472 -50.285 1.00 61.34 282 PRO A N 1
ATOM 2320 C CA . PRO A 1 282 ? 46.499 11.359 -51.051 1.00 61.34 282 PRO A CA 1
ATOM 2321 C C . PRO A 1 282 ? 45.706 11.901 -52.244 1.00 61.34 282 PRO A C 1
ATOM 2323 O O . PRO A 1 282 ? 45.139 11.116 -53.007 1.00 61.34 282 PRO A O 1
ATOM 2326 N N . THR A 1 283 ? 45.648 13.226 -52.384 1.00 58.78 283 THR A N 1
ATOM 2327 C CA . THR A 1 283 ? 45.194 13.901 -53.613 1.00 58.78 283 THR A CA 1
ATOM 2328 C C . THR A 1 283 ? 46.072 13.558 -54.802 1.00 58.78 283 THR A C 1
ATOM 2330 O O . THR A 1 283 ? 47.311 13.568 -54.611 1.00 58.78 283 THR A O 1
#

Sequence (283 aa):
DRLDAIVYAFTKYSEKKNINAVLTDIKNWKVNKDQLLRSDTAFVSVLSDMIDKTEENTYKIDPIHGDRKILIRKLKRTKGIQYPEEVFRFSMSGETRASIANHVQKDKFSIICAVKHKNNELVMYYLNDLKILQDLIKESFVEDAYESSIRCISESISESFKEIMRKFNRAFASQDGLGEDDIRDYKAAVEYLQQIQILKEHLGSSLLSPETLMQNIISELHERSRALNEEELYNSLVGIYLNNLRMLNNSFKELEIYYRNSCKEFDERFYLLVQSARELIPT

Secondary structure (DSSP, 8-state):
--GGG---EEES--TT--HHHHHHHHHHHTGGG-HHHHH-HHHHHHHHHHHHHHHH--EEE-TTTS-HHHHHHHHTTSPPPSSHHHHS-----HHHHHHHHHHHHHHHHHHHHHHHTT-HHHHHHHHHHHHHHHHHH--HHHHHHHHHHHHHHHHHHHHHHHHHHHHHHHHHTSSS---HHHHHHHHHHHHHHHHGGGGHHHHGGGSPPHHHHHHHHHHHHHHHHHHHHSS-TT-HHHHHHHHHHHHHHHH-GGGHHHHHHHHHHHHHHHHHHHHHHHHHS--

Organism: NCBI:txid1234261

Foldseek 3Di:
DPCQLDDDADEPDDPPDQVLVVLVCCCVVPQVPDPVNVPPPVNVVVSVVVNVVSVVDHHYDHPPPDDPVVVVVVNVPRDHPPPVVVVDDDDDPPVRVVVVLVVLVVLLVQLVVCLVVLVLVSVVVSLVVLVVVCVVRVDVSSVCSSVVSLVVSLVSLVVVVVVLLVVLLVQCVDLVHDDPVNLVSLLVNLVSLVVNVSCCVSNPPSRDHSVVSVVSVVVSLVVLLVVCLPPDCPPSSVVRSLVNLVVCCVRPVVCVVVNVVSVVSSVVVVVVVVVVVVVVDDD

pLDDT: mean 87.65, std 8.31, range [49.47, 97.31]

Radius of gyration: 39.13 Å; chains: 1; bounding box: 88×41×112 Å